Protein AF-A0A0R3WMA4-F1 (afdb_monomer_lite)

Sequence (211 aa):
MASMDEPGSNIWDASDVQGFSFDDCWVACLRSSLTDLRSGGISSWPIDMFVSLGAKRKLIQLAAETLDGDFLIKVILIVRSRLDRDLFFSILLENELGYKHYLHFLAETSQTSEADELMVTELKSTPSLALMHESITNAADLLKFQLKIRSEWVAFLSHPQEGPIKSMLSELEGSIVGQNLANTILACVLMDKNVSKGSRAEQLKTTFKVI

Secondary structure (DSSP, 8-state):
----------S--TTS-S---HHHHHHHHHHHTHHHHHHH-GGGS-GGG--SHHHHHHHHHHHHTTT-HHHHHHHHHHHHHTS-HHHHHHHHTT-HHHHHHHHHHHHHTT-HHHHHHHHHHHHHH-HHHHHHHHHHHHHHHHHHHHHHHHHHHHHHHTSPP-THHHHHHHTS-S-STT--HHHHHHHHHHHHS---TT-HHHHHHHHTT--

Structure (mmCIF, N/CA/C/O backbone):
data_AF-A0A0R3WMA4-F1
#
_entry.id   AF-A0A0R3WMA4-F1
#
loop_
_atom_site.group_PDB
_atom_site.id
_atom_site.type_symbol
_atom_site.label_atom_id
_atom_site.label_alt_id
_atom_site.label_comp_id
_atom_site.label_asym_id
_atom_site.label_entity_id
_atom_site.label_seq_id
_atom_site.pdbx_PDB_ins_code
_atom_site.Cartn_x
_atom_site.Cartn_y
_atom_site.Cartn_z
_atom_site.occupancy
_atom_site.B_iso_or_equiv
_atom_site.auth_seq_id
_atom_site.auth_comp_id
_atom_site.auth_asym_id
_atom_site.auth_atom_id
_atom_site.pdbx_PDB_model_num
ATOM 1 N N . MET A 1 1 ? 78.585 -8.571 -23.486 1.00 35.62 1 MET A N 1
ATOM 2 C CA . MET A 1 1 ? 77.781 -7.330 -23.412 1.00 35.62 1 MET A CA 1
ATOM 3 C C . MET A 1 1 ? 77.412 -6.980 -24.845 1.00 35.62 1 MET A C 1
ATOM 5 O O . MET A 1 1 ? 78.333 -6.846 -25.631 1.00 35.62 1 MET A O 1
ATOM 9 N N . ALA A 1 2 ? 76.163 -6.930 -25.291 1.00 36.41 2 ALA A N 1
ATOM 10 C CA . ALA A 1 2 ? 74.870 -6.972 -24.613 1.00 36.41 2 ALA A CA 1
ATOM 11 C C . ALA A 1 2 ? 73.849 -7.677 -25.533 1.00 36.41 2 ALA A C 1
ATOM 13 O O . ALA A 1 2 ? 74.008 -7.638 -26.754 1.00 36.41 2 ALA A O 1
ATOM 14 N N . SER A 1 3 ? 72.863 -8.356 -24.937 1.00 34.84 3 SER A N 1
ATOM 15 C CA . SER A 1 3 ? 71.722 -8.939 -25.646 1.00 34.84 3 SER A CA 1
ATOM 16 C C . SER A 1 3 ? 70.845 -7.827 -26.223 1.00 34.84 3 SER A C 1
ATOM 18 O O . SER A 1 3 ? 70.663 -6.777 -25.607 1.00 34.84 3 SER A O 1
ATOM 20 N N . MET A 1 4 ? 70.341 -8.056 -27.433 1.00 44.03 4 MET A N 1
ATOM 21 C CA . MET A 1 4 ? 69.201 -7.330 -27.975 1.00 44.03 4 MET A CA 1
ATOM 22 C C . MET A 1 4 ? 67.943 -7.988 -27.416 1.00 44.03 4 MET A C 1
ATOM 24 O O . MET A 1 4 ? 67.551 -9.046 -27.895 1.00 44.03 4 MET A O 1
ATOM 28 N N . ASP A 1 5 ? 67.337 -7.354 -26.420 1.00 38.38 5 ASP A N 1
ATOM 29 C CA . ASP A 1 5 ? 65.975 -7.638 -25.988 1.00 38.38 5 ASP A CA 1
ATOM 30 C C . ASP A 1 5 ? 65.174 -6.340 -26.167 1.00 38.38 5 ASP A C 1
ATOM 32 O O . ASP A 1 5 ? 65.257 -5.426 -25.347 1.00 38.38 5 ASP A O 1
ATOM 36 N N . GLU A 1 6 ? 64.437 -6.227 -27.275 1.00 46.53 6 GLU A N 1
ATOM 37 C CA . GLU A 1 6 ? 63.297 -5.310 -27.336 1.00 46.53 6 GLU A CA 1
ATOM 38 C C . GLU A 1 6 ? 62.138 -5.967 -26.577 1.00 46.53 6 GLU A C 1
ATOM 40 O O . GLU A 1 6 ? 61.692 -7.049 -26.977 1.00 46.53 6 GLU A O 1
ATOM 45 N N . PRO A 1 7 ? 61.602 -5.358 -25.507 1.00 43.59 7 PRO A N 1
ATOM 46 C CA . PRO A 1 7 ? 60.347 -5.819 -24.959 1.00 43.59 7 PRO A CA 1
ATOM 47 C C . PRO A 1 7 ? 59.242 -5.306 -25.881 1.00 43.59 7 PRO A C 1
ATOM 49 O O . PRO A 1 7 ? 58.910 -4.119 -25.888 1.00 43.59 7 PRO A O 1
ATOM 52 N N . GLY A 1 8 ? 58.677 -6.220 -26.671 1.00 41.50 8 GLY A N 1
ATOM 53 C CA . GLY A 1 8 ? 57.406 -5.999 -27.343 1.00 41.50 8 GLY A CA 1
ATOM 54 C C . GLY A 1 8 ? 56.394 -5.494 -26.320 1.00 41.50 8 GLY A C 1
ATOM 55 O O . GLY A 1 8 ? 56.063 -6.189 -25.360 1.00 41.50 8 GLY A O 1
ATOM 56 N N . SER A 1 9 ? 55.945 -4.254 -26.511 1.00 44.62 9 SER A N 1
ATOM 57 C CA . SER A 1 9 ? 54.822 -3.679 -25.784 1.00 44.62 9 SER A CA 1
ATOM 58 C C . SER A 1 9 ? 53.590 -4.516 -26.116 1.00 44.62 9 SER A C 1
ATOM 60 O O . SER A 1 9 ? 52.935 -4.325 -27.141 1.00 44.62 9 SER A O 1
ATOM 62 N N . ASN A 1 10 ? 53.305 -5.498 -25.264 1.00 42.66 10 ASN A N 1
ATOM 63 C CA . ASN A 1 10 ? 52.013 -6.152 -25.233 1.00 42.66 10 ASN A CA 1
ATOM 64 C C . ASN A 1 10 ? 51.004 -5.095 -24.787 1.00 42.66 10 ASN A C 1
ATOM 66 O O . ASN A 1 10 ? 50.797 -4.871 -23.602 1.00 42.66 10 ASN A O 1
ATOM 70 N N . ILE A 1 11 ? 50.373 -4.448 -25.764 1.00 51.94 11 ILE A N 1
ATOM 71 C CA . ILE A 1 11 ? 49.293 -3.465 -25.588 1.00 51.94 11 ILE A CA 1
ATOM 72 C C . ILE A 1 11 ? 47.998 -4.097 -25.028 1.00 51.94 11 ILE A C 1
ATOM 74 O O . ILE A 1 11 ? 46.963 -3.448 -24.933 1.00 51.94 11 ILE A O 1
ATOM 78 N N . TRP A 1 12 ? 48.068 -5.375 -24.653 1.00 51.25 12 TRP A N 1
ATOM 79 C CA . TRP A 1 12 ? 47.005 -6.176 -24.069 1.00 51.25 12 TRP A CA 1
ATOM 80 C C . TRP A 1 12 ? 47.514 -6.786 -22.765 1.00 51.25 12 TRP A C 1
ATOM 82 O O . TRP A 1 12 ? 47.707 -7.999 -22.662 1.00 51.25 12 TRP A O 1
ATOM 92 N N . ASP A 1 13 ? 47.763 -5.935 -21.772 1.00 40.41 13 ASP A N 1
ATOM 93 C CA . ASP A 1 13 ? 47.824 -6.402 -20.394 1.00 40.41 13 ASP A CA 1
ATOM 94 C C . ASP A 1 13 ? 46.412 -6.881 -20.034 1.00 40.41 13 ASP A C 1
ATOM 96 O O . ASP A 1 13 ? 45.461 -6.107 -19.905 1.00 40.41 13 ASP A O 1
ATOM 100 N N . ALA A 1 14 ? 46.251 -8.201 -19.946 1.00 42.59 14 ALA A N 1
ATOM 101 C CA . ALA A 1 14 ? 44.982 -8.886 -19.699 1.00 42.59 14 ALA A CA 1
ATOM 102 C C . ALA A 1 14 ? 44.392 -8.612 -18.294 1.00 42.59 14 ALA A C 1
ATOM 104 O O . ALA A 1 14 ? 43.457 -9.289 -17.867 1.00 42.59 14 ALA A O 1
ATOM 105 N N . SER A 1 15 ? 44.928 -7.623 -17.576 1.00 41.62 15 SER A N 1
ATOM 106 C CA . SER A 1 15 ? 44.460 -7.123 -16.286 1.00 41.62 15 SER A CA 1
ATOM 107 C C . SER A 1 15 ? 43.455 -5.969 -16.388 1.00 41.62 15 SER A C 1
ATOM 109 O O . SER A 1 15 ? 42.715 -5.763 -15.430 1.00 41.62 15 SER A O 1
ATOM 111 N N . ASP A 1 16 ? 43.355 -5.279 -17.533 1.00 39.25 16 ASP A N 1
ATOM 112 C CA . ASP A 1 16 ? 42.404 -4.163 -17.723 1.00 39.25 16 ASP A CA 1
ATOM 113 C C . ASP A 1 16 ? 41.030 -4.597 -18.263 1.00 39.25 16 ASP A C 1
ATOM 115 O O . ASP A 1 16 ? 40.126 -3.783 -18.444 1.00 39.25 16 ASP A O 1
ATOM 119 N N . VAL A 1 17 ? 40.804 -5.901 -18.448 1.00 45.34 17 VAL A N 1
ATOM 120 C CA . VAL A 1 17 ? 39.476 -6.448 -18.783 1.00 45.34 17 VAL A CA 1
ATOM 121 C C . VAL A 1 17 ? 38.675 -6.721 -17.501 1.00 45.34 17 VAL A C 1
ATOM 123 O O . VAL A 1 17 ? 38.051 -7.768 -17.331 1.00 45.34 17 VAL A O 1
ATOM 126 N N . GLN A 1 18 ? 38.680 -5.775 -16.559 1.00 45.81 18 GLN A N 1
ATOM 127 C CA . GLN A 1 18 ? 37.685 -5.753 -15.490 1.00 45.81 18 GLN A CA 1
ATOM 128 C C . GLN A 1 18 ? 36.373 -5.188 -16.048 1.00 45.81 18 GLN A C 1
ATOM 130 O O . GLN A 1 18 ? 36.147 -3.985 -16.084 1.00 45.81 18 GLN A O 1
ATOM 135 N N . GLY A 1 19 ? 35.489 -6.096 -16.469 1.00 45.19 19 GLY A N 1
ATOM 136 C CA . GLY A 1 19 ? 34.042 -5.877 -16.423 1.00 45.19 19 GLY A CA 1
ATOM 137 C C . GLY A 1 19 ? 33.445 -4.910 -17.446 1.00 45.19 19 GLY A C 1
ATOM 138 O O . GLY A 1 19 ? 32.641 -4.064 -17.072 1.00 45.19 19 GLY A O 1
ATOM 139 N N . PHE A 1 20 ? 33.736 -5.064 -18.740 1.00 46.31 20 PHE A N 1
ATOM 140 C CA . PHE A 1 20 ? 32.859 -4.494 -19.770 1.00 46.31 20 PHE A CA 1
ATOM 141 C C . PHE A 1 20 ? 31.527 -5.259 -19.785 1.00 46.31 20 PHE A C 1
ATOM 143 O O . PHE A 1 20 ? 31.403 -6.307 -20.419 1.00 46.31 20 PHE A O 1
ATOM 150 N N . SER A 1 21 ? 30.516 -4.753 -19.077 1.00 63.19 21 SER A N 1
ATOM 151 C CA . SER A 1 21 ? 29.144 -5.220 -19.261 1.00 63.19 21 SER A CA 1
ATOM 152 C C . SER A 1 21 ? 28.530 -4.506 -20.460 1.00 63.19 21 SER A C 1
ATOM 154 O O . SER A 1 21 ? 28.500 -3.277 -20.517 1.00 63.19 21 SER A O 1
ATOM 156 N N . PHE A 1 22 ? 27.997 -5.270 -21.414 1.00 64.75 22 PHE A N 1
ATOM 157 C CA . PHE A 1 22 ? 27.237 -4.732 -22.548 1.00 64.75 22 PHE A CA 1
ATOM 158 C C . PHE A 1 22 ? 26.093 -3.810 -22.083 1.00 64.75 22 PHE A C 1
ATOM 160 O O . PHE A 1 22 ? 25.804 -2.799 -22.723 1.00 64.75 22 PHE A O 1
ATOM 167 N N . ASP A 1 23 ? 25.517 -4.099 -20.911 1.00 67.44 23 ASP A N 1
ATOM 168 C CA . ASP A 1 23 ? 24.477 -3.280 -20.288 1.00 67.44 23 ASP A CA 1
ATOM 169 C C . ASP A 1 23 ? 24.990 -1.882 -19.889 1.00 67.44 23 ASP A C 1
ATOM 171 O O . ASP A 1 23 ? 24.241 -0.911 -19.971 1.00 67.44 23 ASP A O 1
ATOM 175 N N . ASP A 1 24 ? 26.256 -1.742 -19.478 1.00 73.25 24 ASP A N 1
ATOM 176 C CA . ASP A 1 24 ? 26.827 -0.446 -19.075 1.00 73.25 24 ASP A CA 1
ATOM 177 C C . ASP A 1 24 ? 27.077 0.474 -20.272 1.00 73.25 24 ASP A C 1
ATOM 179 O O . ASP A 1 24 ? 26.861 1.685 -20.178 1.00 73.25 24 ASP A O 1
ATOM 183 N N . CYS A 1 25 ? 27.449 -0.097 -21.420 1.00 74.31 25 CYS A N 1
ATOM 184 C CA . CYS A 1 25 ? 27.605 0.651 -22.665 1.00 74.31 25 CYS A CA 1
ATOM 185 C C . CYS A 1 25 ? 26.265 1.243 -23.133 1.00 74.31 25 CYS A C 1
ATOM 187 O O . CYS A 1 25 ? 26.182 2.437 -23.432 1.00 74.31 25 CYS A O 1
ATOM 189 N N . TRP A 1 26 ? 25.191 0.443 -23.108 1.00 73.56 26 TRP A N 1
ATOM 190 C CA . TRP A 1 26 ? 23.850 0.929 -23.443 1.00 73.56 26 TRP A CA 1
ATOM 191 C C . TRP A 1 26 ? 23.356 1.991 -22.474 1.00 73.56 26 TRP A C 1
ATOM 193 O O . TRP A 1 26 ? 22.812 3.005 -22.902 1.00 73.56 26 TRP A O 1
ATOM 203 N N . VAL A 1 27 ? 23.579 1.803 -21.176 1.00 76.75 27 VAL A N 1
ATOM 204 C CA . VAL A 1 27 ? 23.171 2.777 -20.157 1.00 76.75 27 VAL A CA 1
ATOM 205 C C . VAL A 1 27 ? 23.894 4.107 -20.343 1.00 76.75 27 VAL A C 1
ATOM 207 O O . VAL A 1 27 ? 23.255 5.155 -20.269 1.00 76.75 27 VAL A O 1
ATOM 210 N N . ALA A 1 28 ? 25.197 4.086 -20.632 1.00 78.62 28 ALA A N 1
ATOM 211 C CA . ALA A 1 28 ? 25.955 5.297 -20.933 1.00 78.62 28 ALA A CA 1
ATOM 212 C C . ALA A 1 28 ? 25.425 6.005 -22.192 1.00 78.62 28 ALA A C 1
ATOM 214 O O . ALA A 1 28 ? 25.219 7.218 -22.168 1.00 78.62 28 ALA A O 1
ATOM 215 N N . CYS A 1 29 ? 25.133 5.246 -23.252 1.00 76.31 29 CYS A N 1
ATOM 216 C CA . CYS A 1 29 ? 24.584 5.772 -24.503 1.00 76.31 29 CYS A CA 1
ATOM 217 C C . CYS A 1 29 ? 23.181 6.384 -24.326 1.00 76.31 29 CYS A C 1
ATOM 219 O O . CYS A 1 29 ? 22.903 7.471 -24.839 1.00 76.31 29 CYS A O 1
ATOM 221 N N . LEU A 1 30 ? 22.302 5.734 -23.554 1.00 77.00 30 LEU A N 1
ATOM 222 C CA . LEU A 1 30 ? 20.978 6.283 -23.250 1.00 77.00 30 LEU A CA 1
ATOM 223 C C . LEU A 1 30 ? 21.068 7.530 -22.380 1.00 77.00 30 LEU A C 1
ATOM 225 O O . LEU A 1 30 ? 20.337 8.484 -22.624 1.00 77.00 30 LEU A O 1
ATOM 229 N N . ARG A 1 31 ? 21.983 7.564 -21.405 1.00 80.50 31 ARG A N 1
ATOM 230 C CA . ARG A 1 31 ? 22.197 8.762 -20.583 1.00 80.50 31 ARG A CA 1
ATOM 231 C C . ARG A 1 31 ? 22.684 9.945 -21.406 1.00 80.50 31 ARG A C 1
ATOM 233 O O . ARG A 1 31 ? 22.173 11.044 -21.215 1.00 80.50 31 ARG A O 1
ATOM 240 N N . SER A 1 32 ? 23.623 9.738 -22.332 1.00 79.81 32 SER A N 1
ATOM 241 C CA . SER A 1 32 ? 24.109 10.824 -23.192 1.00 79.81 32 SER A CA 1
ATOM 242 C C . SER A 1 32 ? 23.059 11.313 -24.191 1.00 79.81 32 SER A C 1
ATOM 244 O O . SER A 1 32 ? 23.163 12.439 -24.663 1.00 79.81 32 SER A O 1
ATOM 246 N N . SER A 1 33 ? 22.051 10.488 -24.488 1.00 75.38 33 SER A N 1
ATOM 247 C CA . SER A 1 33 ? 21.011 10.768 -25.489 1.00 75.38 33 SER A CA 1
ATOM 248 C C . SER A 1 33 ? 19.624 10.981 -24.868 1.00 75.38 33 SER A C 1
ATOM 250 O O . SER A 1 33 ? 18.622 11.000 -25.581 1.00 75.38 33 SER A O 1
ATOM 252 N N . LEU A 1 34 ? 19.531 11.123 -23.538 1.00 76.19 34 LEU A N 1
ATOM 253 C CA . LEU A 1 34 ? 18.255 11.099 -22.812 1.00 76.19 34 LEU A CA 1
ATOM 254 C C . LEU A 1 34 ? 17.314 12.229 -23.254 1.00 76.19 34 LEU A C 1
ATOM 256 O O . LEU A 1 34 ? 16.102 12.040 -23.320 1.00 76.19 34 LEU A O 1
ATOM 260 N N . THR A 1 35 ? 17.863 13.397 -23.590 1.00 71.88 35 THR A N 1
ATOM 261 C CA . THR A 1 35 ? 17.103 14.542 -24.114 1.00 71.88 35 THR A CA 1
ATOM 262 C C . THR A 1 35 ? 16.451 14.240 -25.458 1.00 71.88 35 THR A C 1
ATOM 264 O O . THR A 1 35 ? 15.280 14.559 -25.656 1.00 71.88 35 THR A O 1
ATOM 267 N N . ASP A 1 36 ? 17.175 13.571 -26.350 1.00 70.88 36 ASP A N 1
ATOM 268 C CA . ASP A 1 36 ? 16.697 13.245 -27.694 1.00 70.88 36 ASP A CA 1
ATOM 269 C C . ASP A 1 36 ? 15.665 12.115 -27.621 1.00 70.88 36 ASP A C 1
ATOM 271 O O . ASP A 1 36 ? 14.603 12.164 -28.246 1.00 70.88 36 ASP A O 1
ATOM 275 N N . LEU A 1 37 ? 15.922 11.140 -26.752 1.00 68.25 37 LEU A N 1
ATOM 276 C CA . LEU A 1 37 ? 15.033 10.022 -26.462 1.00 68.25 37 LEU A CA 1
ATOM 277 C C . LEU A 1 37 ? 13.686 10.455 -25.871 1.00 68.25 37 LEU A C 1
ATOM 279 O O . LEU A 1 37 ? 12.660 9.875 -26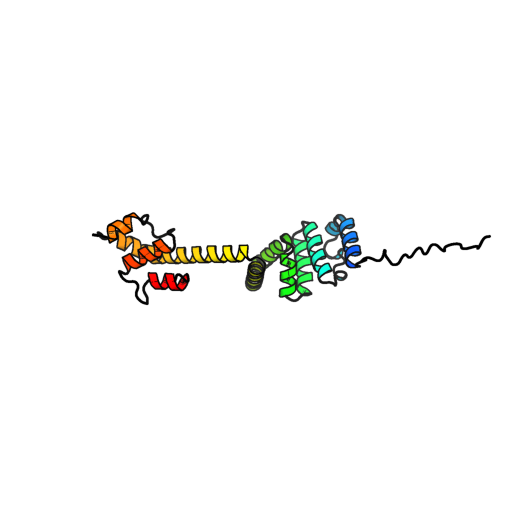.230 1.00 68.25 37 LEU A O 1
ATOM 283 N N . ARG A 1 38 ? 13.661 11.499 -25.030 1.00 70.81 38 ARG A N 1
ATOM 284 C CA . ARG A 1 38 ? 12.409 12.106 -24.536 1.00 70.81 38 ARG A CA 1
ATOM 285 C C . ARG A 1 38 ? 11.535 12.628 -25.676 1.00 70.81 38 ARG A C 1
ATOM 287 O O . ARG A 1 38 ? 10.320 12.491 -25.621 1.00 70.81 38 ARG A O 1
ATOM 294 N N . SER A 1 39 ? 12.139 13.198 -26.719 1.00 73.56 39 SER A N 1
ATOM 295 C CA . SER A 1 39 ? 11.392 13.756 -27.855 1.00 73.56 39 SER A CA 1
ATOM 296 C C . SER A 1 39 ? 10.832 12.686 -28.803 1.00 73.56 39 SER A C 1
ATOM 298 O O . SER A 1 39 ? 9.798 12.899 -29.432 1.00 73.56 39 SER A O 1
ATOM 300 N N . GLY A 1 40 ? 11.492 11.524 -28.889 1.00 69.88 40 GLY A N 1
ATOM 301 C CA . GLY A 1 40 ? 11.148 10.449 -29.827 1.00 69.88 40 GLY A CA 1
ATOM 302 C C . GLY A 1 40 ? 10.125 9.420 -29.326 1.00 69.88 40 GLY A C 1
ATOM 303 O O . GLY A 1 40 ? 9.727 8.543 -30.095 1.00 69.88 40 GLY A O 1
ATOM 304 N N . GLY A 1 41 ? 9.704 9.495 -28.059 1.00 74.88 41 GLY A N 1
ATOM 305 C CA . GLY A 1 41 ? 8.780 8.529 -27.453 1.00 74.88 41 GLY A CA 1
ATOM 306 C C . GLY A 1 41 ? 9.355 7.109 -27.339 1.00 74.88 41 GLY A C 1
ATOM 307 O O . GLY A 1 41 ? 10.547 6.880 -27.485 1.00 74.88 41 GLY A O 1
ATOM 308 N N . ILE A 1 42 ? 8.512 6.109 -27.066 1.00 78.12 42 ILE A N 1
ATOM 309 C CA . ILE A 1 42 ? 8.982 4.748 -26.736 1.00 78.12 42 ILE A CA 1
ATOM 310 C C . ILE A 1 42 ? 9.665 3.991 -27.872 1.00 78.12 42 ILE A C 1
ATOM 312 O O . ILE A 1 42 ? 10.537 3.165 -27.623 1.00 78.12 42 ILE A O 1
ATOM 316 N N . SER A 1 43 ? 9.325 4.307 -29.118 1.00 81.06 43 SER A N 1
ATOM 317 C CA . SER A 1 43 ? 9.929 3.696 -30.303 1.00 81.06 43 SER A CA 1
ATOM 318 C C . SER A 1 43 ? 11.387 4.094 -30.532 1.00 81.06 43 SER A C 1
ATOM 320 O O . SER A 1 43 ? 12.076 3.412 -31.284 1.00 81.06 43 SER A O 1
ATOM 322 N N . SER A 1 44 ? 11.864 5.186 -29.923 1.00 80.06 44 SER A N 1
ATOM 323 C CA . SER A 1 44 ? 13.268 5.604 -30.032 1.00 80.06 44 SER A CA 1
ATOM 324 C C . SER A 1 44 ? 14.181 4.876 -29.041 1.00 80.06 44 SER A C 1
ATOM 326 O O . SER A 1 44 ? 15.402 4.929 -29.181 1.00 80.06 44 SER A O 1
ATOM 328 N N . TRP A 1 45 ? 13.609 4.174 -28.055 1.00 84.62 45 TRP A N 1
ATOM 329 C CA . TRP A 1 45 ? 14.370 3.474 -27.028 1.00 84.62 45 TRP A CA 1
ATOM 330 C C . TRP A 1 45 ? 14.681 2.032 -27.451 1.00 84.62 45 TRP A C 1
ATOM 332 O O . TRP A 1 45 ? 13.773 1.296 -27.843 1.00 84.62 45 TRP A O 1
ATOM 342 N N . PRO A 1 46 ? 15.930 1.561 -27.292 1.00 83.75 46 PRO A N 1
ATOM 343 C CA . PRO A 1 46 ? 16.337 0.199 -27.626 1.00 83.75 46 PRO A CA 1
ATOM 344 C C . PRO A 1 46 ? 15.927 -0.791 -26.522 1.00 83.75 46 PRO A C 1
ATOM 346 O O . PRO A 1 46 ? 16.760 -1.492 -25.951 1.00 83.75 46 PRO A O 1
ATOM 349 N N . ILE A 1 47 ? 14.636 -0.848 -26.189 1.00 84.38 47 ILE A N 1
ATOM 350 C CA . ILE A 1 47 ? 14.095 -1.622 -25.055 1.00 84.38 47 ILE A CA 1
ATOM 351 C C . ILE A 1 47 ? 14.411 -3.118 -25.175 1.00 84.38 47 ILE A C 1
ATOM 353 O O . ILE A 1 47 ? 14.653 -3.796 -24.175 1.00 84.38 47 ILE A O 1
ATOM 357 N N . ASP A 1 48 ? 14.454 -3.641 -26.398 1.00 83.94 48 ASP A N 1
ATOM 358 C CA . ASP A 1 48 ? 14.779 -5.044 -26.674 1.00 83.94 48 ASP A CA 1
ATOM 359 C C . ASP A 1 48 ? 16.229 -5.412 -26.345 1.00 83.94 48 ASP A C 1
ATOM 361 O O . ASP A 1 48 ? 16.519 -6.583 -26.112 1.00 83.94 48 ASP A O 1
ATOM 365 N N . MET A 1 49 ? 17.119 -4.424 -26.224 1.00 83.25 49 MET A N 1
ATOM 366 C CA . MET A 1 49 ? 18.510 -4.653 -25.829 1.00 83.25 49 MET A CA 1
ATOM 367 C C . MET A 1 49 ? 18.659 -4.910 -24.320 1.00 83.25 49 MET A C 1
ATOM 369 O O . MET A 1 49 ? 19.668 -5.463 -23.889 1.00 83.25 49 MET A O 1
ATOM 373 N N . PHE A 1 50 ? 17.647 -4.587 -23.502 1.00 84.25 50 PHE A N 1
ATOM 374 C CA . PHE A 1 50 ? 17.672 -4.769 -22.043 1.00 84.25 50 PHE A CA 1
ATOM 375 C C . PHE A 1 50 ? 17.218 -6.183 -21.638 1.00 84.25 50 PHE A C 1
ATOM 377 O O . PHE A 1 50 ? 16.150 -6.408 -21.049 1.00 84.25 50 PHE A O 1
ATOM 384 N N . VAL A 1 51 ? 18.042 -7.177 -21.978 1.00 85.38 51 VAL A N 1
ATOM 385 C CA . VAL A 1 51 ? 17.710 -8.605 -21.821 1.00 85.38 51 VAL A CA 1
ATOM 386 C C . VAL A 1 51 ? 17.936 -9.109 -20.393 1.00 85.38 51 VAL A C 1
ATOM 388 O O . VAL A 1 51 ? 17.127 -9.892 -19.891 1.00 85.38 51 VAL A O 1
ATOM 391 N N . SER A 1 52 ? 18.969 -8.638 -19.694 1.00 89.12 52 SER A N 1
ATOM 392 C CA . SER A 1 52 ? 19.261 -9.092 -18.328 1.00 89.12 52 SER A CA 1
ATOM 393 C C . SER A 1 52 ? 18.288 -8.496 -17.292 1.00 89.12 52 SER A C 1
ATOM 395 O O . SER A 1 52 ? 17.603 -7.500 -17.547 1.00 89.12 52 SER A O 1
ATOM 397 N N . LEU A 1 53 ? 18.207 -9.106 -16.104 1.00 89.00 53 LEU A N 1
ATOM 398 C CA . LEU A 1 53 ? 17.420 -8.569 -14.983 1.00 89.00 53 LEU A CA 1
ATOM 399 C C . LEU A 1 53 ? 17.967 -7.201 -14.533 1.00 89.00 53 LEU A C 1
ATOM 401 O O . LEU A 1 53 ? 17.211 -6.251 -14.336 1.00 89.00 53 LEU A O 1
ATOM 405 N N . GLY A 1 54 ? 19.297 -7.086 -14.451 1.00 88.50 54 GLY A N 1
ATOM 406 C CA . GLY A 1 54 ? 19.984 -5.837 -14.123 1.00 88.50 54 GLY A CA 1
ATOM 407 C C . GLY A 1 54 ? 19.768 -4.753 -15.180 1.00 88.50 54 GLY A C 1
ATOM 408 O O . GLY A 1 54 ? 19.582 -3.589 -14.831 1.00 88.50 54 GLY A O 1
ATOM 409 N N . ALA A 1 55 ? 19.708 -5.129 -16.458 1.00 88.50 55 ALA A N 1
ATOM 410 C CA . ALA A 1 55 ? 19.369 -4.222 -17.544 1.00 88.50 55 ALA A CA 1
ATOM 411 C C . ALA A 1 55 ? 17.942 -3.678 -17.367 1.00 88.50 55 ALA A C 1
ATOM 413 O O . ALA A 1 55 ? 17.747 -2.466 -17.367 1.00 88.50 55 ALA A O 1
ATOM 414 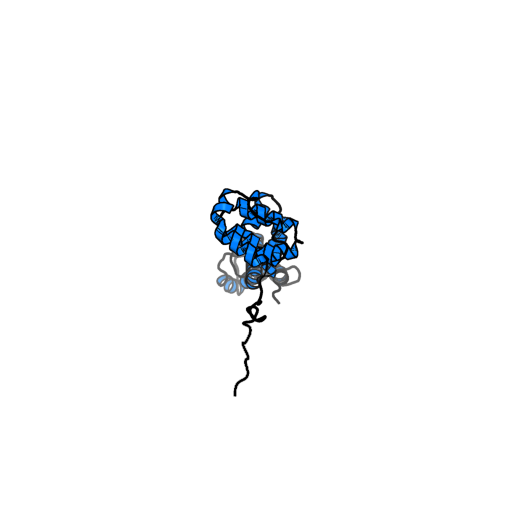N N . LYS A 1 56 ? 16.947 -4.540 -17.126 1.00 91.31 56 LYS A N 1
ATOM 415 C CA . LYS A 1 56 ? 15.550 -4.110 -16.908 1.00 91.31 56 LYS A CA 1
ATOM 416 C C . LYS A 1 56 ? 15.410 -3.134 -15.738 1.00 91.31 56 LYS A C 1
ATOM 418 O O . LYS A 1 56 ? 14.706 -2.136 -15.865 1.00 91.31 56 LYS A O 1
ATOM 423 N N . ARG A 1 57 ? 16.133 -3.375 -14.639 1.00 93.25 57 ARG A N 1
ATOM 424 C CA . ARG A 1 57 ? 16.216 -2.440 -13.506 1.00 93.25 57 ARG A CA 1
ATOM 425 C C . ARG A 1 57 ? 16.741 -1.070 -13.943 1.00 93.25 57 ARG A C 1
ATOM 427 O O . ARG A 1 57 ? 16.120 -0.050 -13.656 1.00 93.25 57 ARG A O 1
ATOM 434 N N . LYS A 1 58 ? 1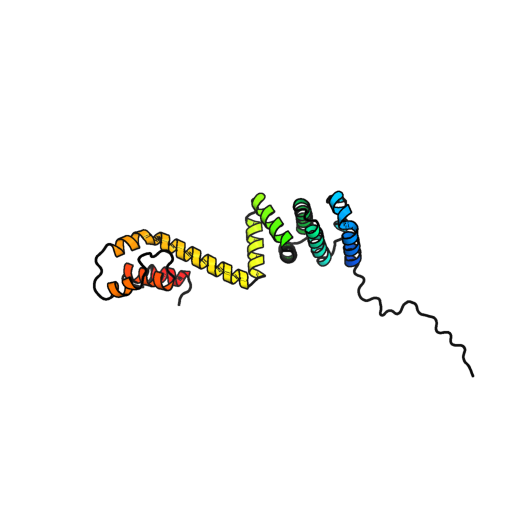7.855 -1.040 -14.682 1.00 90.06 58 LYS A N 1
ATOM 435 C CA . LYS A 1 58 ? 18.424 0.212 -15.207 1.00 90.06 58 LYS A CA 1
ATOM 436 C C . LYS A 1 58 ? 17.494 0.897 -16.211 1.00 90.06 58 LYS A C 1
ATOM 438 O O . LYS A 1 58 ? 17.432 2.118 -16.223 1.00 90.06 58 LYS A O 1
ATOM 443 N N . LEU A 1 59 ? 16.746 0.139 -17.010 1.00 91.38 59 LEU A N 1
ATOM 444 C CA . LEU A 1 59 ? 15.775 0.686 -17.957 1.00 91.38 59 LEU A CA 1
ATOM 445 C C . LEU A 1 59 ? 14.649 1.447 -17.241 1.00 91.38 59 LEU A C 1
ATOM 447 O O . LEU A 1 59 ? 14.343 2.568 -17.636 1.00 91.38 59 LEU A O 1
ATOM 451 N N . ILE A 1 60 ? 14.078 0.882 -16.168 1.00 94.25 60 ILE A N 1
ATOM 452 C CA . ILE A 1 60 ? 13.071 1.575 -15.341 1.00 94.25 60 ILE A CA 1
ATOM 453 C C . ILE A 1 60 ? 13.672 2.839 -14.718 1.00 94.25 60 ILE A C 1
ATOM 455 O O . ILE A 1 60 ? 13.046 3.896 -14.756 1.00 94.25 60 ILE A O 1
ATOM 459 N N . GLN A 1 61 ? 14.905 2.760 -14.209 1.00 93.19 61 GLN A N 1
ATOM 460 C CA . GLN A 1 61 ? 15.603 3.914 -13.639 1.00 93.19 61 GLN A CA 1
ATOM 461 C C . GLN A 1 61 ? 15.783 5.048 -14.661 1.00 93.19 61 GLN A C 1
ATOM 463 O O . GLN A 1 61 ? 15.459 6.197 -14.371 1.00 93.19 61 GLN A O 1
ATOM 468 N N . LEU A 1 62 ? 16.246 4.731 -15.872 1.00 90.62 62 LEU A N 1
ATOM 469 C CA . LEU A 1 62 ? 16.418 5.714 -16.945 1.00 90.62 62 LEU A CA 1
ATOM 470 C C . LEU A 1 62 ? 15.079 6.294 -17.410 1.00 90.62 62 LEU A C 1
ATOM 472 O O . LEU A 1 62 ? 14.991 7.485 -17.696 1.00 90.62 62 LEU A O 1
ATOM 476 N N . ALA A 1 63 ? 14.027 5.474 -17.460 1.00 90.94 63 ALA A N 1
ATOM 477 C CA . ALA A 1 63 ? 12.685 5.949 -17.769 1.00 90.94 63 ALA A CA 1
ATOM 478 C C . ALA A 1 63 ? 12.165 6.910 -16.692 1.00 90.94 63 ALA A C 1
ATOM 480 O O . ALA A 1 63 ? 11.608 7.951 -17.028 1.00 90.94 63 ALA A O 1
ATOM 481 N N . ALA A 1 64 ? 12.411 6.627 -15.412 1.00 92.81 64 ALA A N 1
ATOM 482 C CA . ALA A 1 64 ? 12.044 7.515 -14.310 1.00 92.81 64 ALA A CA 1
ATOM 483 C C . ALA A 1 64 ? 12.779 8.865 -14.394 1.00 92.81 64 ALA A C 1
ATOM 485 O O . ALA A 1 64 ? 12.186 9.917 -14.162 1.00 92.81 64 ALA A O 1
ATOM 486 N N . GLU A 1 65 ? 14.045 8.852 -14.822 1.00 90.31 65 GLU A N 1
ATOM 487 C CA . GLU A 1 65 ? 14.839 10.062 -15.067 1.00 90.31 65 GLU A CA 1
ATOM 488 C C . GLU A 1 65 ? 14.278 10.931 -16.203 1.00 90.31 65 GLU A C 1
ATOM 490 O O . GLU A 1 65 ? 14.672 12.090 -16.317 1.00 90.31 65 GLU A O 1
ATOM 495 N N . THR A 1 66 ? 13.350 10.441 -17.037 1.00 87.94 66 THR A N 1
ATOM 496 C CA . THR A 1 66 ? 12.702 11.271 -18.069 1.00 87.94 66 THR A CA 1
ATOM 497 C C . THR A 1 66 ? 11.710 12.287 -17.508 1.00 87.94 66 THR A C 1
ATOM 499 O O . THR A 1 66 ? 11.469 13.298 -18.167 1.00 87.94 66 THR A O 1
ATOM 502 N N . LEU A 1 67 ? 11.191 12.051 -16.295 1.00 86.69 67 LEU A N 1
ATOM 503 C CA . LEU A 1 67 ? 10.086 12.802 -15.680 1.00 86.69 67 LEU A CA 1
ATOM 504 C C . LEU A 1 67 ? 8.792 12.811 -16.518 1.00 86.69 67 LEU A C 1
ATOM 506 O O . LEU A 1 67 ? 7.932 13.666 -16.319 1.00 86.69 67 LEU A O 1
ATOM 510 N N . ASP A 1 68 ? 8.644 11.853 -17.434 1.00 88.94 68 ASP A N 1
ATOM 511 C CA . ASP A 1 68 ? 7.422 11.599 -18.191 1.00 88.94 68 ASP A CA 1
ATOM 512 C C . ASP A 1 68 ? 6.737 10.350 -17.610 1.00 88.94 68 ASP A C 1
ATOM 514 O O . ASP A 1 68 ? 7.212 9.221 -17.762 1.00 88.94 68 ASP A O 1
ATOM 518 N N . GLY A 1 69 ? 5.632 10.566 -16.891 1.00 90.38 69 GLY A N 1
ATOM 519 C CA . GLY A 1 69 ? 4.891 9.503 -16.210 1.00 90.38 69 GLY A CA 1
ATOM 520 C C . GLY A 1 69 ? 4.252 8.495 -17.166 1.00 90.38 69 GLY A C 1
ATOM 521 O O . GLY A 1 69 ? 4.271 7.295 -16.886 1.00 90.38 69 GLY A O 1
ATOM 522 N N . ASP A 1 70 ? 3.750 8.952 -18.316 1.00 90.06 70 ASP A N 1
ATOM 523 C CA . ASP A 1 70 ? 3.140 8.082 -19.327 1.00 90.06 70 ASP A CA 1
ATOM 524 C C . ASP A 1 70 ? 4.201 7.195 -19.976 1.00 90.06 70 ASP A C 1
ATOM 526 O O . ASP A 1 70 ? 3.987 6.002 -20.222 1.00 90.06 70 ASP A O 1
ATOM 530 N N . PHE A 1 71 ? 5.369 7.776 -20.248 1.00 90.81 71 PHE A N 1
ATOM 531 C CA . PHE A 1 71 ? 6.519 7.038 -20.744 1.00 90.81 71 PHE A CA 1
ATOM 532 C C . PHE A 1 71 ? 7.002 5.993 -19.732 1.00 90.81 71 PHE A C 1
ATOM 534 O O . PHE A 1 71 ? 7.169 4.822 -20.090 1.00 90.81 71 PHE A O 1
ATOM 541 N N . LEU A 1 72 ? 7.174 6.394 -18.469 1.00 94.06 72 LEU A N 1
ATOM 542 C CA . LEU A 1 72 ? 7.584 5.505 -17.384 1.00 94.06 72 LEU A CA 1
ATOM 543 C C . LEU A 1 72 ? 6.634 4.309 -17.253 1.00 94.06 72 LEU A C 1
ATOM 545 O O . LEU A 1 72 ? 7.096 3.169 -17.217 1.00 94.06 72 LEU A O 1
ATOM 549 N N . ILE A 1 73 ? 5.318 4.542 -17.269 1.00 95.75 73 ILE A N 1
ATOM 550 C CA . ILE A 1 73 ? 4.321 3.464 -17.228 1.00 95.75 73 ILE A CA 1
ATOM 551 C C . ILE A 1 73 ? 4.466 2.513 -18.409 1.00 95.75 73 ILE A C 1
ATOM 553 O O . ILE A 1 73 ? 4.483 1.299 -18.211 1.00 95.75 73 ILE A O 1
ATOM 557 N N . LYS A 1 74 ? 4.630 3.020 -19.635 1.00 94.25 74 LYS A N 1
ATOM 558 C CA . LYS A 1 74 ? 4.815 2.146 -20.804 1.00 94.25 74 LYS A CA 1
ATOM 559 C C . LYS A 1 74 ? 6.056 1.262 -20.660 1.00 94.25 74 LYS A C 1
ATOM 561 O O . LYS A 1 74 ? 5.987 0.072 -20.963 1.00 94.25 74 LYS A O 1
ATOM 566 N N . VAL A 1 75 ? 7.168 1.807 -20.161 1.00 94.38 75 VAL A N 1
ATOM 567 C CA . VAL A 1 75 ? 8.386 1.025 -19.887 1.00 94.38 75 VAL A CA 1
ATOM 568 C C . VAL A 1 75 ? 8.136 -0.030 -18.809 1.00 94.38 75 VAL A C 1
ATOM 570 O O . VAL A 1 75 ? 8.495 -1.193 -19.003 1.00 94.38 75 VAL A O 1
ATOM 573 N N . ILE A 1 76 ? 7.480 0.343 -17.707 1.00 96.31 76 ILE A N 1
ATOM 574 C CA . ILE A 1 76 ? 7.119 -0.578 -16.621 1.00 96.31 76 ILE A CA 1
ATOM 575 C C . ILE A 1 76 ? 6.260 -1.730 -17.150 1.00 96.31 76 ILE A C 1
ATOM 577 O O . ILE A 1 76 ? 6.564 -2.886 -16.862 1.00 96.31 76 ILE A O 1
ATOM 581 N N . LEU A 1 77 ? 5.248 -1.449 -17.975 1.00 95.94 77 LEU A N 1
ATOM 582 C CA . LEU A 1 77 ? 4.373 -2.469 -18.563 1.00 95.94 77 LEU A CA 1
ATOM 583 C C . LEU A 1 77 ? 5.125 -3.411 -19.515 1.00 95.94 77 LEU A C 1
ATOM 585 O O . LEU A 1 77 ? 4.880 -4.620 -19.516 1.00 95.94 77 LEU A O 1
ATOM 589 N N . ILE A 1 78 ? 6.093 -2.900 -20.283 1.00 94.25 78 ILE A N 1
ATOM 590 C CA . ILE A 1 78 ? 6.949 -3.756 -21.116 1.00 94.25 78 ILE A CA 1
ATOM 591 C C . ILE A 1 78 ? 7.819 -4.661 -20.243 1.00 94.25 78 ILE A C 1
ATOM 593 O O . ILE A 1 78 ? 7.909 -5.860 -20.513 1.00 94.25 78 ILE A O 1
ATOM 597 N N . VAL A 1 79 ? 8.426 -4.133 -19.177 1.00 94.81 79 VAL A N 1
ATOM 598 C CA . VAL A 1 79 ? 9.215 -4.948 -18.242 1.00 94.81 79 VAL A CA 1
ATOM 599 C C . VAL A 1 79 ? 8.334 -5.994 -17.550 1.00 94.81 79 VAL A C 1
ATOM 601 O O . VAL A 1 79 ? 8.714 -7.165 -17.512 1.00 94.81 79 VAL A O 1
ATOM 604 N N . ARG A 1 80 ? 7.131 -5.610 -17.098 1.00 95.56 80 ARG A N 1
ATOM 605 C CA . ARG A 1 80 ? 6.123 -6.497 -16.494 1.00 95.56 80 ARG A CA 1
ATOM 606 C C . ARG A 1 80 ? 5.771 -7.673 -17.396 1.00 95.56 80 ARG A C 1
ATOM 608 O O . ARG A 1 80 ? 5.657 -8.790 -16.903 1.00 95.56 80 ARG A O 1
ATOM 615 N N . SER A 1 81 ? 5.625 -7.435 -18.701 1.00 95.06 81 SER A N 1
ATOM 616 C CA . SER A 1 81 ? 5.285 -8.481 -19.679 1.00 95.06 81 SER A CA 1
ATOM 617 C C . SER A 1 81 ? 6.385 -9.534 -19.877 1.00 95.06 81 SER A C 1
ATOM 619 O O . SER A 1 81 ? 6.127 -10.597 -20.437 1.00 95.06 81 SER A O 1
ATOM 621 N N . ARG A 1 82 ? 7.616 -9.246 -19.429 1.00 93.56 82 ARG A N 1
ATOM 622 C CA . ARG A 1 82 ? 8.815 -10.075 -19.645 1.00 93.56 82 ARG A CA 1
ATOM 623 C C . ARG A 1 82 ? 9.312 -10.775 -18.383 1.00 93.56 82 ARG A C 1
ATOM 625 O O . ARG A 1 82 ? 10.311 -11.487 -18.454 1.00 93.56 82 ARG A O 1
ATOM 632 N N . LEU A 1 83 ? 8.678 -10.529 -17.244 1.00 94.25 83 LEU A N 1
ATOM 633 C CA . LEU A 1 83 ? 9.073 -11.059 -15.945 1.00 94.25 83 LEU A CA 1
ATOM 634 C C . LEU A 1 83 ? 7.878 -11.736 -15.279 1.00 94.25 83 LEU A C 1
ATOM 636 O O . LEU A 1 83 ? 6.726 -11.339 -15.477 1.00 94.25 83 LEU A O 1
ATOM 640 N N . ASP A 1 84 ? 8.155 -12.740 -14.450 1.00 95.06 84 ASP A N 1
ATOM 641 C CA . ASP A 1 84 ? 7.161 -13.174 -13.479 1.00 95.06 84 ASP A CA 1
ATOM 642 C C . ASP A 1 84 ? 6.880 -12.048 -12.474 1.00 95.06 84 ASP A C 1
ATOM 644 O O . ASP A 1 84 ? 7.635 -11.081 -12.329 1.00 95.06 84 ASP A O 1
ATOM 648 N N . ARG A 1 85 ? 5.734 -12.165 -11.808 1.00 95.31 85 ARG A N 1
ATOM 649 C CA . ARG A 1 85 ? 5.209 -11.117 -10.938 1.00 95.31 85 ARG A CA 1
ATOM 650 C C . ARG A 1 85 ? 6.146 -10.808 -9.771 1.00 95.31 85 ARG A C 1
ATOM 652 O O . ARG A 1 85 ? 6.349 -9.636 -9.471 1.00 95.31 85 ARG A O 1
ATOM 659 N N . ASP A 1 86 ? 6.724 -11.828 -9.145 1.00 93.75 86 ASP A N 1
ATOM 660 C CA . ASP A 1 86 ? 7.513 -11.655 -7.926 1.00 93.75 86 ASP A CA 1
ATOM 661 C C . ASP A 1 86 ? 8.853 -10.975 -8.245 1.00 93.75 86 ASP A C 1
ATOM 663 O O . ASP A 1 86 ? 9.243 -10.019 -7.568 1.00 93.75 86 ASP A O 1
ATOM 667 N N . LEU A 1 87 ? 9.519 -11.383 -9.337 1.00 94.19 87 LEU A N 1
ATOM 668 C CA . LEU A 1 87 ? 10.714 -10.689 -9.832 1.00 94.19 87 LEU A CA 1
ATOM 669 C C . LEU A 1 87 ? 10.409 -9.257 -10.279 1.00 94.19 87 LEU A C 1
ATOM 671 O O . LEU A 1 87 ? 11.195 -8.347 -10.005 1.00 94.19 87 LEU A O 1
ATOM 675 N N . PHE A 1 88 ? 9.279 -9.042 -10.955 1.00 97.06 88 PHE A N 1
ATOM 676 C CA . PHE A 1 88 ? 8.862 -7.705 -11.365 1.00 97.06 88 PHE A CA 1
ATOM 677 C C . PHE A 1 88 ? 8.641 -6.783 -10.159 1.00 97.06 88 PHE A C 1
ATOM 679 O O . PHE A 1 88 ? 9.208 -5.690 -10.132 1.00 97.06 88 PHE A O 1
ATOM 686 N N . PHE A 1 89 ? 7.884 -7.223 -9.149 1.00 96.88 89 PHE A N 1
ATOM 687 C CA . PHE A 1 89 ? 7.658 -6.441 -7.931 1.00 96.88 89 PHE A CA 1
ATOM 688 C C . PHE A 1 89 ? 8.964 -6.151 -7.199 1.00 96.88 89 PHE A C 1
ATOM 690 O O . PHE A 1 89 ? 9.191 -5.008 -6.810 1.00 96.88 89 PHE A O 1
ATOM 697 N N . SER A 1 90 ? 9.854 -7.141 -7.078 1.00 94.06 90 SER A N 1
ATOM 698 C CA . SER A 1 90 ? 11.157 -6.939 -6.440 1.00 94.06 90 SER A CA 1
ATOM 699 C C . SER A 1 90 ? 11.961 -5.826 -7.111 1.00 94.06 90 SER A C 1
ATOM 701 O O . SER A 1 90 ? 12.542 -5.011 -6.406 1.00 94.06 90 SER A O 1
ATOM 703 N N . ILE A 1 91 ? 12.002 -5.772 -8.446 1.00 94.62 91 ILE A N 1
ATOM 704 C CA . ILE A 1 91 ? 12.726 -4.710 -9.161 1.00 94.62 91 ILE A CA 1
ATOM 705 C C . ILE A 1 91 ? 12.000 -3.371 -9.044 1.00 94.62 91 ILE A C 1
ATOM 707 O O . ILE A 1 91 ? 12.643 -2.337 -8.886 1.00 94.62 91 ILE A O 1
ATOM 711 N N . LEU A 1 92 ? 10.670 -3.374 -9.158 1.00 96.50 92 LEU A N 1
ATOM 712 C CA . LEU A 1 92 ? 9.875 -2.151 -9.135 1.00 96.50 92 LEU A CA 1
ATOM 713 C C . LEU A 1 92 ? 10.009 -1.417 -7.795 1.00 96.50 92 LEU A C 1
ATOM 715 O O . LEU A 1 92 ? 10.132 -0.197 -7.787 1.00 96.50 92 LEU A O 1
ATOM 719 N N . LEU A 1 93 ? 10.043 -2.157 -6.684 1.00 95.12 93 LEU A N 1
ATOM 720 C CA . LEU A 1 93 ? 10.211 -1.600 -5.338 1.00 95.12 93 LEU A CA 1
ATOM 721 C C . LEU A 1 93 ? 11.575 -0.925 -5.124 1.00 95.12 93 LEU A C 1
ATOM 723 O O . LEU A 1 93 ? 11.703 -0.077 -4.246 1.00 95.12 93 LEU A O 1
ATOM 727 N N . GLU A 1 94 ? 12.583 -1.238 -5.941 1.00 93.50 94 GLU A N 1
ATOM 728 C CA . GLU A 1 94 ? 13.873 -0.536 -5.913 1.00 93.50 94 GLU A CA 1
ATOM 729 C C . GLU A 1 94 ? 13.806 0.858 -6.566 1.00 93.50 94 GLU A C 1
ATOM 731 O O . GLU A 1 94 ? 14.721 1.665 -6.393 1.00 93.50 94 GLU A O 1
ATOM 736 N N . ASN A 1 95 ? 12.739 1.163 -7.314 1.00 94.44 95 ASN A N 1
ATOM 737 C CA . ASN A 1 95 ? 12.522 2.453 -7.959 1.00 94.44 95 ASN A CA 1
ATOM 738 C C . ASN A 1 95 ? 11.237 3.109 -7.424 1.00 94.44 95 ASN A C 1
ATOM 740 O O . ASN A 1 95 ? 10.136 2.846 -7.902 1.00 94.44 95 ASN A O 1
ATOM 744 N N . GLU A 1 96 ? 11.389 4.011 -6.449 1.00 93.00 96 GLU A N 1
ATOM 745 C CA . GLU A 1 96 ? 10.268 4.654 -5.741 1.00 93.00 96 GLU A CA 1
ATOM 746 C C . GLU A 1 96 ? 9.263 5.336 -6.686 1.00 93.00 96 GLU A C 1
ATOM 748 O O . GLU A 1 96 ? 8.049 5.225 -6.501 1.00 93.00 96 GLU A O 1
ATOM 753 N N . LEU A 1 97 ? 9.757 6.033 -7.715 1.00 94.81 97 LEU A N 1
ATOM 754 C CA . LEU A 1 97 ? 8.897 6.720 -8.677 1.00 94.81 97 LEU A CA 1
ATOM 755 C C . LEU A 1 97 ? 8.100 5.712 -9.516 1.00 94.81 97 LEU A C 1
ATOM 757 O O . LEU A 1 97 ? 6.890 5.854 -9.668 1.00 94.81 97 LEU A O 1
ATOM 761 N N . GLY A 1 98 ? 8.757 4.662 -10.006 1.00 95.94 98 GLY A N 1
ATOM 762 C CA . GLY A 1 98 ? 8.135 3.586 -10.766 1.00 95.94 98 GLY A CA 1
ATOM 763 C C . GLY A 1 98 ? 7.077 2.846 -9.959 1.00 95.94 98 GLY A C 1
ATOM 764 O O . GLY A 1 98 ? 5.973 2.649 -10.461 1.00 95.94 98 GLY A O 1
ATOM 765 N N . TYR A 1 99 ? 7.367 2.519 -8.697 1.00 96.25 99 TYR A N 1
ATOM 766 C CA . TYR A 1 99 ? 6.385 1.963 -7.766 1.00 96.25 99 TYR A CA 1
ATOM 767 C C . TYR A 1 99 ? 5.142 2.857 -7.649 1.00 96.25 99 TYR A C 1
ATOM 769 O O . TYR A 1 99 ? 4.029 2.385 -7.883 1.00 96.25 99 TYR A O 1
ATOM 777 N N . LYS A 1 100 ? 5.319 4.156 -7.368 1.00 95.75 100 LYS A N 1
ATOM 778 C CA . LYS A 1 100 ? 4.204 5.109 -7.208 1.00 95.75 100 LYS A CA 1
ATOM 779 C C . LYS A 1 100 ? 3.355 5.230 -8.469 1.00 95.75 100 LYS A C 1
ATOM 781 O O . LYS A 1 100 ? 2.129 5.184 -8.387 1.00 95.75 100 LYS A O 1
ATOM 786 N N . HIS A 1 101 ? 3.999 5.370 -9.627 1.00 96.81 101 HIS A N 1
ATOM 787 C CA . HIS A 1 101 ? 3.294 5.458 -10.902 1.00 96.81 101 HIS A CA 1
ATOM 788 C C . HIS A 1 101 ? 2.535 4.165 -11.197 1.00 96.81 101 HIS A C 1
ATOM 790 O O . HIS A 1 101 ? 1.360 4.226 -11.548 1.00 96.81 101 HIS A O 1
ATOM 796 N N . TYR A 1 102 ? 3.163 3.000 -11.018 1.00 97.62 102 TYR A N 1
ATOM 797 C CA . TYR A 1 102 ? 2.497 1.726 -11.273 1.00 97.62 102 TYR A CA 1
ATOM 798 C C . TYR A 1 102 ? 1.311 1.509 -10.333 1.00 97.62 102 TYR A C 1
ATOM 800 O O . TYR A 1 102 ? 0.237 1.144 -10.797 1.00 97.62 102 TYR A O 1
ATOM 808 N N . LEU A 1 103 ? 1.454 1.815 -9.041 1.00 96.62 103 LEU A N 1
ATOM 809 C CA . LEU A 1 103 ? 0.347 1.728 -8.088 1.00 96.62 103 LEU A CA 1
ATOM 810 C C . LEU A 1 103 ? -0.819 2.647 -8.484 1.00 96.62 103 LEU A C 1
ATOM 812 O O . LEU A 1 103 ? -1.976 2.231 -8.433 1.00 96.62 103 LEU A O 1
ATOM 816 N N . HIS A 1 104 ? -0.524 3.871 -8.931 1.00 96.12 104 HIS A N 1
ATOM 817 C CA . HIS A 1 104 ? -1.538 4.790 -9.452 1.00 96.12 104 HIS A CA 1
ATOM 818 C C . HIS A 1 104 ? -2.230 4.231 -10.699 1.00 96.12 104 HIS A C 1
ATOM 820 O O . HIS A 1 104 ? -3.456 4.220 -10.767 1.00 96.12 104 HIS A O 1
ATOM 826 N N . PHE A 1 105 ? -1.458 3.696 -11.647 1.00 97.06 105 PHE A N 1
ATOM 827 C CA . PHE A 1 105 ? -1.986 3.042 -12.842 1.00 97.06 105 PHE A CA 1
ATOM 828 C C . PHE A 1 105 ? -2.920 1.873 -12.488 1.00 97.06 105 PHE A C 1
ATOM 830 O O . PHE A 1 105 ? -4.010 1.766 -13.053 1.00 97.06 105 PHE A O 1
ATOM 837 N N . LEU A 1 106 ? -2.543 1.023 -11.527 1.00 97.25 106 LEU A N 1
ATOM 838 C CA . LEU A 1 106 ? -3.393 -0.077 -11.058 1.00 97.25 106 LEU A CA 1
ATOM 839 C C . LEU A 1 106 ? -4.696 0.444 -10.434 1.00 97.25 106 LEU A C 1
ATOM 841 O O . LEU A 1 106 ? -5.762 -0.123 -10.671 1.00 97.25 106 LEU A O 1
ATOM 845 N N . ALA A 1 107 ? -4.631 1.538 -9.670 1.00 94.50 107 ALA A N 1
ATOM 846 C CA . ALA A 1 107 ? -5.810 2.162 -9.077 1.00 94.50 107 ALA A CA 1
ATOM 847 C C . ALA A 1 107 ? -6.754 2.746 -10.145 1.00 94.50 107 ALA A C 1
ATOM 849 O O . ALA A 1 107 ? -7.955 2.474 -10.116 1.00 94.50 107 ALA A O 1
ATOM 850 N N . GLU A 1 108 ? -6.223 3.482 -11.125 1.00 95.50 108 GLU A N 1
ATOM 851 C CA . GLU A 1 108 ? -7.005 4.068 -12.226 1.00 95.50 108 GLU A CA 1
ATOM 852 C C . GLU A 1 108 ? -7.645 3.006 -13.124 1.00 95.50 108 GLU A C 1
ATOM 854 O O . GLU A 1 108 ? -8.771 3.168 -13.593 1.00 95.50 108 GLU A O 1
ATOM 859 N N . THR A 1 109 ? -6.952 1.887 -13.329 1.00 95.81 109 THR A N 1
ATOM 860 C CA . THR A 1 109 ? -7.445 0.758 -14.131 1.00 95.81 109 THR A CA 1
ATOM 861 C C . THR A 1 109 ? -8.260 -0.253 -13.323 1.00 95.81 109 THR A C 1
ATOM 863 O O . THR A 1 109 ? -8.684 -1.274 -13.864 1.00 95.81 109 THR A O 1
ATOM 866 N N . SER A 1 110 ? -8.536 0.035 -12.044 1.00 94.00 110 SER A N 1
ATOM 867 C CA . SER A 1 110 ? -9.303 -0.832 -11.136 1.00 94.00 110 SER A CA 1
ATOM 868 C C . SER A 1 110 ? -8.716 -2.244 -10.965 1.00 94.00 110 SER A C 1
ATOM 870 O O . SER A 1 110 ? -9.436 -3.200 -10.675 1.00 94.00 110 SER A O 1
ATOM 872 N N . GLN A 1 111 ? -7.398 -2.392 -11.102 1.00 94.44 111 GLN A N 1
ATOM 873 C CA . GLN A 1 111 ? -6.665 -3.641 -10.887 1.00 94.44 111 GLN A CA 1
ATOM 874 C C . GLN A 1 111 ? -6.317 -3.833 -9.400 1.00 94.44 111 GLN A C 1
ATOM 876 O O . GLN A 1 111 ? -5.158 -4.010 -9.023 1.00 94.44 111 GLN A O 1
ATOM 881 N N . THR A 1 112 ? -7.335 -3.806 -8.535 1.00 92.69 112 THR A N 1
ATOM 882 C CA . THR A 1 112 ? -7.159 -3.800 -7.070 1.00 92.69 112 THR A CA 1
ATOM 883 C C . THR A 1 112 ? -6.423 -5.033 -6.550 1.00 92.69 112 THR A C 1
ATOM 885 O O . THR A 1 112 ? -5.585 -4.909 -5.669 1.00 92.69 112 THR A O 1
ATOM 888 N N . SER A 1 113 ? -6.655 -6.207 -7.146 1.00 95.31 113 SER A N 1
ATOM 889 C CA . SER A 1 113 ? -5.962 -7.439 -6.745 1.00 95.31 113 SER A CA 1
ATOM 890 C C . SER A 1 113 ? -4.448 -7.363 -6.954 1.00 95.31 113 SER A C 1
ATOM 892 O O . SER A 1 113 ? -3.703 -7.873 -6.128 1.00 95.31 113 SER A O 1
ATOM 894 N N . GLU A 1 114 ? -3.979 -6.756 -8.048 1.00 94.00 114 GLU A N 1
ATOM 895 C CA . GLU A 1 114 ? -2.538 -6.624 -8.304 1.00 94.00 114 GLU A CA 1
ATOM 896 C C . GLU A 1 114 ? -1.927 -5.524 -7.423 1.00 94.00 114 GLU A C 1
ATOM 898 O O . GLU A 1 114 ? -0.792 -5.661 -6.967 1.00 94.00 114 GLU A O 1
ATOM 903 N N . ALA A 1 115 ? -2.698 -4.473 -7.115 1.00 94.88 115 ALA A N 1
ATOM 904 C CA . ALA A 1 115 ? -2.283 -3.419 -6.191 1.00 94.88 115 ALA A CA 1
ATOM 905 C C . ALA A 1 115 ? -2.095 -3.963 -4.766 1.00 94.88 115 ALA A C 1
ATOM 907 O O . ALA A 1 115 ? -1.063 -3.709 -4.144 1.00 94.88 115 ALA A O 1
ATOM 908 N N . ASP A 1 116 ? -3.041 -4.775 -4.289 1.00 93.31 116 ASP A N 1
ATOM 909 C CA . ASP A 1 116 ? -2.970 -5.425 -2.979 1.00 93.31 116 ASP A CA 1
ATOM 910 C C . ASP A 1 116 ? -1.736 -6.337 -2.880 1.00 93.31 116 ASP A C 1
ATOM 912 O O . ASP A 1 116 ? -0.998 -6.297 -1.895 1.00 93.31 116 ASP A O 1
ATOM 916 N N . GLU A 1 117 ? -1.459 -7.135 -3.915 1.00 95.44 117 GLU A N 1
ATOM 917 C CA . GLU A 1 117 ? -0.283 -8.013 -3.949 1.00 95.44 117 GLU A CA 1
ATOM 918 C C . GLU A 1 117 ? 1.040 -7.232 -3.958 1.00 95.44 117 GLU A C 1
ATOM 920 O O . GLU A 1 117 ? 2.000 -7.628 -3.282 1.00 95.44 117 GLU A O 1
ATOM 925 N N . LEU A 1 118 ? 1.097 -6.114 -4.687 1.00 95.38 118 LEU A N 1
ATOM 926 C CA . LEU A 1 118 ? 2.258 -5.227 -4.702 1.00 95.38 118 LEU A CA 1
ATOM 927 C C . LEU A 1 118 ? 2.497 -4.605 -3.317 1.00 95.38 118 LEU A C 1
ATOM 929 O O . LEU A 1 118 ? 3.621 -4.649 -2.817 1.00 95.38 118 LEU A O 1
ATOM 933 N N . MET A 1 119 ? 1.445 -4.104 -2.663 1.00 91.94 119 MET A N 1
ATOM 934 C CA . MET A 1 119 ? 1.527 -3.544 -1.307 1.00 91.94 119 MET A CA 1
ATOM 935 C C . MET A 1 119 ? 1.944 -4.598 -0.275 1.00 91.94 119 MET A C 1
ATOM 937 O O . MET A 1 119 ? 2.798 -4.345 0.572 1.00 91.94 119 MET A O 1
ATOM 941 N N . VAL A 1 120 ? 1.409 -5.821 -0.361 1.00 91.44 120 VAL A N 1
ATOM 942 C CA . VAL A 1 120 ? 1.845 -6.937 0.496 1.00 91.44 120 VAL A CA 1
ATOM 943 C C . VAL A 1 120 ? 3.329 -7.246 0.287 1.00 91.44 120 VAL A C 1
ATOM 945 O O . VAL A 1 120 ? 4.030 -7.576 1.246 1.00 91.44 120 VAL A O 1
A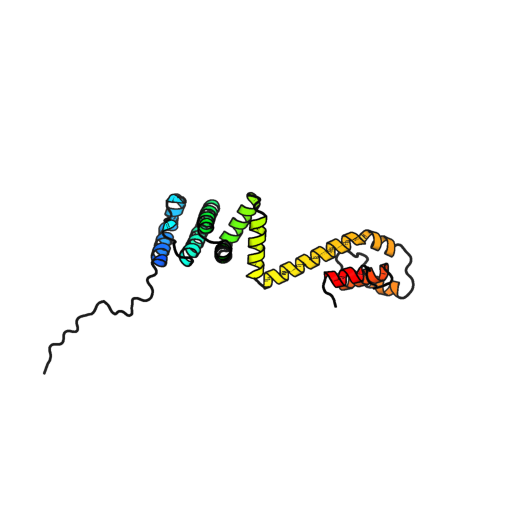TOM 948 N N . THR A 1 121 ? 3.821 -7.145 -0.948 1.00 93.12 121 THR A N 1
ATOM 949 C CA . THR A 1 121 ? 5.242 -7.351 -1.257 1.00 93.12 121 THR A CA 1
ATOM 950 C C . THR A 1 121 ? 6.109 -6.249 -0.647 1.00 93.12 121 THR A C 1
ATOM 952 O O . THR A 1 121 ? 7.118 -6.567 -0.020 1.00 93.12 121 THR A O 1
ATOM 955 N N . GLU A 1 122 ? 5.677 -4.987 -0.719 1.00 92.69 122 GLU A N 1
ATOM 956 C CA . GLU A 1 122 ? 6.348 -3.850 -0.071 1.00 92.69 122 GLU A CA 1
ATOM 957 C C . GLU A 1 122 ? 6.438 -4.019 1.456 1.00 92.69 122 GLU A C 1
ATOM 959 O O . GLU A 1 122 ? 7.501 -3.832 2.055 1.00 92.69 122 GLU A O 1
ATOM 964 N N . LEU A 1 123 ? 5.338 -4.433 2.096 1.00 89.56 123 LEU A N 1
ATOM 965 C CA . LEU A 1 123 ? 5.315 -4.695 3.538 1.00 89.56 123 LEU A CA 1
ATOM 966 C C . LEU A 1 123 ? 6.299 -5.806 3.922 1.00 89.56 123 LEU A C 1
ATOM 968 O O . LEU A 1 123 ? 6.987 -5.701 4.935 1.00 89.56 123 LEU A O 1
ATOM 972 N N . LYS A 1 124 ? 6.413 -6.859 3.102 1.00 88.56 124 LYS A N 1
ATOM 973 C CA . LYS A 1 124 ? 7.389 -7.938 3.326 1.00 88.56 124 LYS A CA 1
ATOM 974 C C . LYS A 1 124 ? 8.831 -7.469 3.140 1.00 88.56 124 LYS A C 1
ATOM 976 O O . LYS A 1 124 ? 9.701 -7.930 3.876 1.00 88.56 124 LYS A O 1
ATOM 981 N N . SER A 1 125 ? 9.093 -6.584 2.177 1.00 86.75 125 SER A N 1
ATOM 982 C CA . SER A 1 125 ? 10.440 -6.059 1.928 1.00 86.75 125 SER A CA 1
ATOM 983 C C . SER A 1 125 ? 10.882 -5.008 2.950 1.00 86.75 125 SER A C 1
ATOM 985 O O . SER A 1 125 ? 12.084 -4.805 3.117 1.00 86.75 125 SER A O 1
ATOM 987 N N . THR A 1 126 ? 9.939 -4.374 3.659 1.00 87.38 126 THR A N 1
ATOM 988 C CA . THR A 1 126 ? 10.212 -3.237 4.552 1.00 87.38 126 THR A CA 1
ATOM 989 C C . THR A 1 126 ? 9.656 -3.481 5.966 1.00 87.38 126 THR A C 1
ATOM 991 O O . THR A 1 126 ? 8.528 -3.082 6.271 1.00 87.38 126 THR A O 1
ATOM 994 N N . PRO A 1 127 ? 10.445 -4.077 6.887 1.00 85.19 127 PRO A N 1
ATOM 995 C CA . PRO A 1 127 ? 9.971 -4.453 8.225 1.00 85.19 127 PRO A CA 1
ATOM 996 C C . PRO A 1 127 ? 9.415 -3.296 9.069 1.00 85.19 127 PRO A C 1
ATOM 998 O O . PRO A 1 127 ? 8.462 -3.480 9.823 1.00 85.19 127 PRO A O 1
ATOM 1001 N N . SER A 1 128 ? 9.977 -2.090 8.947 1.00 85.88 128 SER A N 1
ATOM 1002 C CA . SER A 1 128 ? 9.478 -0.902 9.657 1.00 85.88 128 SER A CA 1
ATOM 1003 C C . SER A 1 128 ? 8.076 -0.496 9.197 1.00 85.88 128 SER A C 1
ATOM 1005 O O . SER A 1 128 ? 7.240 -0.125 10.022 1.00 85.88 128 SER A O 1
ATOM 1007 N N . LEU A 1 129 ? 7.801 -0.611 7.895 1.00 84.81 129 LEU A N 1
ATOM 1008 C CA . LEU A 1 129 ? 6.490 -0.329 7.321 1.00 84.81 129 LEU A CA 1
ATOM 1009 C C . LEU A 1 129 ? 5.472 -1.401 7.724 1.00 84.81 129 LEU A C 1
ATOM 1011 O O . LEU A 1 129 ? 4.339 -1.058 8.047 1.00 84.81 129 LEU A O 1
ATOM 1015 N N . ALA A 1 130 ? 5.881 -2.673 7.796 1.00 81.94 130 ALA A N 1
ATOM 1016 C CA . ALA A 1 130 ? 5.030 -3.756 8.293 1.00 81.94 130 ALA A CA 1
ATOM 1017 C C . ALA A 1 130 ? 4.536 -3.501 9.725 1.00 81.94 130 ALA A C 1
ATOM 1019 O O . ALA A 1 130 ? 3.339 -3.609 9.991 1.00 81.94 130 ALA A O 1
ATOM 1020 N N . LEU A 1 131 ? 5.435 -3.087 10.626 1.00 84.62 131 LEU A N 1
ATOM 1021 C CA . LEU A 1 131 ? 5.074 -2.742 12.006 1.00 84.62 131 LEU A CA 1
ATOM 1022 C C . LEU A 1 131 ? 4.135 -1.531 12.072 1.00 84.62 131 LEU A C 1
ATOM 1024 O O . LEU A 1 131 ? 3.190 -1.515 12.862 1.00 84.62 131 LEU A O 1
ATOM 1028 N N . MET A 1 132 ? 4.368 -0.518 11.233 1.00 86.56 132 MET A N 1
ATOM 1029 C CA . MET A 1 132 ? 3.491 0.650 11.155 1.00 86.56 132 MET A CA 1
ATOM 1030 C C . MET A 1 132 ? 2.099 0.271 10.635 1.00 86.56 132 MET A C 1
ATOM 1032 O O . MET A 1 132 ? 1.099 0.687 11.216 1.00 86.56 132 MET A O 1
ATOM 1036 N N . HIS A 1 133 ? 2.030 -0.554 9.589 1.00 87.12 133 HIS A N 1
ATOM 1037 C CA . HIS A 1 133 ? 0.781 -1.062 9.032 1.00 87.12 133 HIS A CA 1
ATOM 1038 C C . HIS A 1 133 ? -0.007 -1.878 10.064 1.00 87.12 133 HIS A C 1
ATOM 1040 O O . HIS A 1 133 ? -1.207 -1.656 10.238 1.00 87.12 133 HIS A O 1
ATOM 1046 N N . GLU A 1 134 ? 0.656 -2.781 10.791 1.00 87.56 134 GLU A N 1
ATOM 1047 C CA . GLU A 1 134 ? 0.038 -3.547 11.879 1.00 87.56 134 GLU A CA 1
ATOM 1048 C C . GLU A 1 134 ? -0.496 -2.622 12.982 1.00 87.56 134 GLU A C 1
ATOM 1050 O O . GLU A 1 134 ? -1.649 -2.749 13.393 1.00 87.56 134 GLU A O 1
ATOM 1055 N N . SER A 1 135 ? 0.298 -1.637 13.412 1.00 87.50 135 SER A N 1
ATOM 1056 C CA . SER A 1 135 ? -0.107 -0.654 14.425 1.00 87.50 135 SER A CA 1
ATOM 1057 C C . SER A 1 135 ? -1.334 0.162 13.995 1.00 87.50 135 SER A C 1
ATOM 1059 O O . SER A 1 135 ? -2.293 0.292 14.759 1.00 87.50 135 SER A O 1
ATOM 1061 N N . ILE A 1 136 ? -1.352 0.659 12.753 1.00 88.81 136 ILE A N 1
ATOM 1062 C CA . ILE A 1 136 ? -2.481 1.422 12.197 1.00 88.81 136 ILE A CA 1
ATOM 1063 C C . ILE A 1 136 ? -3.725 0.541 12.070 1.00 88.81 136 ILE A C 1
ATOM 1065 O O . ILE A 1 136 ? -4.819 0.979 12.423 1.00 88.81 136 ILE A O 1
ATOM 1069 N N . THR A 1 137 ? -3.565 -0.701 11.609 1.00 88.94 137 THR A N 1
ATOM 1070 C CA . THR A 1 137 ? -4.672 -1.663 11.495 1.00 88.94 137 THR A CA 1
ATOM 1071 C C . THR A 1 137 ? -5.279 -1.944 12.867 1.00 88.94 137 THR A C 1
ATOM 1073 O O . THR A 1 137 ? -6.491 -1.815 13.044 1.00 88.94 137 THR A O 1
ATOM 1076 N N . ASN A 1 138 ? -4.435 -2.203 13.870 1.00 90.31 138 ASN A N 1
ATOM 1077 C CA . ASN A 1 138 ? -4.876 -2.414 15.244 1.00 90.31 138 ASN A CA 1
ATOM 1078 C C . ASN A 1 138 ? -5.598 -1.179 15.812 1.00 90.31 138 ASN A C 1
ATOM 1080 O O . ASN A 1 138 ? -6.657 -1.306 16.430 1.00 90.31 138 ASN A O 1
ATOM 1084 N N . ALA A 1 139 ? -5.077 0.028 15.572 1.00 89.75 139 ALA A N 1
ATOM 1085 C CA . ALA A 1 139 ? -5.729 1.264 16.000 1.00 89.75 139 ALA A CA 1
ATOM 1086 C C . ALA A 1 139 ? -7.095 1.462 15.318 1.00 89.75 139 ALA A C 1
ATOM 1088 O O . ALA A 1 139 ? -8.072 1.824 15.977 1.00 89.75 139 ALA A O 1
ATOM 1089 N N . ALA A 1 140 ? -7.188 1.184 14.015 1.00 91.12 140 ALA A N 1
ATOM 1090 C CA . ALA A 1 140 ? -8.433 1.277 13.261 1.00 91.12 140 ALA A CA 1
ATOM 1091 C C . ALA A 1 140 ? -9.484 0.281 13.772 1.00 91.12 140 ALA A C 1
ATOM 1093 O O . ALA A 1 140 ? -10.650 0.646 13.937 1.00 91.12 140 ALA A O 1
ATOM 1094 N N . ASP A 1 141 ? -9.088 -0.956 14.065 1.00 91.94 141 ASP A N 1
ATOM 1095 C CA . ASP A 1 141 ? -10.000 -1.973 14.585 1.00 91.94 141 ASP A CA 1
ATOM 1096 C C . ASP A 1 141 ? -10.454 -1.667 16.015 1.00 91.94 141 ASP A C 1
ATOM 1098 O O . ASP A 1 141 ? -11.635 -1.839 16.335 1.00 91.94 141 ASP A O 1
ATOM 1102 N N . LEU A 1 142 ? -9.569 -1.110 16.851 1.00 93.69 142 LEU A N 1
ATOM 1103 C CA . LEU A 1 142 ? -9.939 -0.636 18.183 1.00 93.69 142 LEU A CA 1
ATOM 1104 C C . LEU A 1 142 ? -10.958 0.507 18.091 1.00 93.69 142 LEU A C 1
ATOM 1106 O O . LEU A 1 142 ? -11.974 0.481 18.786 1.00 93.69 142 LEU A O 1
ATOM 1110 N N . LEU A 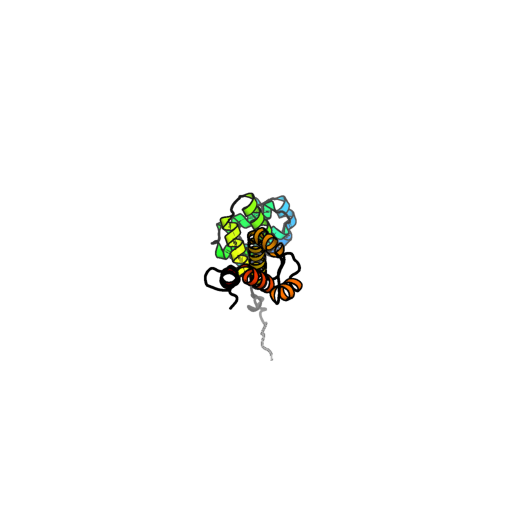1 143 ? -10.741 1.471 17.193 1.00 94.38 143 LEU A N 1
ATOM 1111 C CA . LEU A 1 143 ? -11.681 2.570 16.956 1.00 94.38 143 LEU A CA 1
ATOM 1112 C C . LEU A 1 143 ? -13.038 2.066 16.452 1.00 94.38 143 LEU A C 1
ATOM 1114 O O . LEU A 1 143 ? -14.074 2.494 16.964 1.00 94.38 143 LEU A O 1
ATOM 1118 N N . LYS A 1 144 ? -13.065 1.128 15.494 1.00 93.38 144 LYS A N 1
ATOM 1119 C CA . LYS A 1 144 ? -14.317 0.500 15.025 1.00 93.38 144 LYS A CA 1
ATOM 1120 C C . LYS A 1 144 ? -15.066 -0.164 16.176 1.00 93.38 144 LYS A C 1
ATOM 1122 O O . LYS A 1 144 ? -16.282 -0.003 16.295 1.00 93.38 144 LYS A O 1
ATOM 1127 N N . PHE A 1 145 ? -14.350 -0.885 17.038 1.00 93.81 145 PHE A N 1
ATOM 1128 C CA . PHE A 1 145 ? -14.938 -1.508 18.217 1.00 93.81 145 PHE A CA 1
ATOM 1129 C C . PHE A 1 145 ? -15.519 -0.462 19.1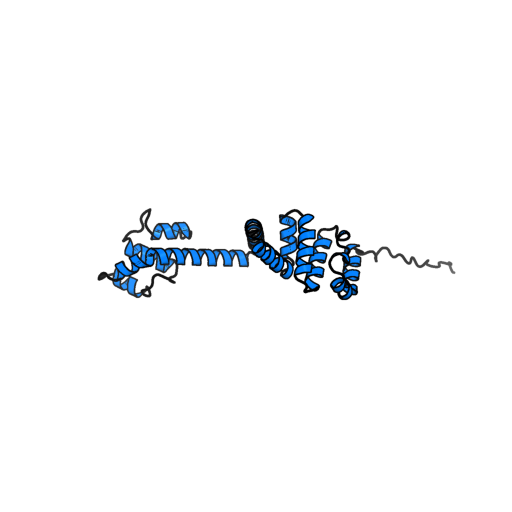79 1.00 93.81 145 PHE A C 1
ATOM 1131 O O . PHE A 1 145 ? -16.679 -0.572 19.574 1.00 93.81 145 PHE A O 1
ATOM 1138 N N . GLN A 1 146 ? -14.755 0.583 19.509 1.00 94.06 146 GLN A N 1
ATOM 1139 C CA . GLN A 1 146 ? -15.201 1.677 20.380 1.00 94.06 146 GLN A CA 1
ATOM 1140 C C . GLN A 1 146 ? -16.446 2.378 19.828 1.00 94.06 146 GLN A C 1
ATOM 1142 O O . GLN A 1 146 ? -17.379 2.663 20.579 1.00 94.06 146 GLN A O 1
ATOM 1147 N N . LEU A 1 147 ? -16.494 2.618 18.514 1.00 94.00 147 LEU A N 1
ATOM 1148 C CA . LEU A 1 147 ? -17.661 3.191 17.844 1.00 94.00 147 LEU A CA 1
ATOM 1149 C C . LEU A 1 147 ? -18.890 2.286 17.965 1.00 94.00 147 LEU A C 1
ATOM 1151 O O . LEU A 1 147 ? -19.983 2.791 18.216 1.00 94.00 147 LEU A O 1
ATOM 1155 N N . LYS A 1 148 ? -18.711 0.964 17.854 1.00 94.06 148 LYS A N 1
ATOM 1156 C CA . LYS A 1 148 ? -19.791 -0.020 18.013 1.00 94.06 148 LYS A CA 1
ATOM 1157 C C . LYS A 1 148 ? -20.394 -0.003 19.422 1.00 94.06 148 LYS A C 1
ATOM 1159 O O . LYS A 1 148 ? -21.609 -0.088 19.549 1.00 94.06 148 LYS A O 1
ATOM 1164 N N . ILE A 1 149 ? -19.570 0.127 20.465 1.00 92.06 149 ILE A N 1
ATOM 1165 C CA . ILE A 1 149 ? -20.030 0.103 21.869 1.00 92.06 149 ILE A CA 1
ATOM 1166 C C . ILE A 1 149 ? -20.387 1.486 22.433 1.00 92.06 149 ILE A C 1
ATOM 1168 O O . ILE A 1 149 ? -20.825 1.596 23.579 1.00 92.06 149 ILE A O 1
ATOM 1172 N N . ARG A 1 150 ? -20.204 2.558 21.653 1.00 93.06 150 ARG A N 1
ATOM 1173 C CA . ARG A 1 150 ? -20.338 3.948 22.115 1.00 93.06 150 ARG A CA 1
ATOM 1174 C C . ARG A 1 150 ? -21.692 4.241 22.759 1.00 93.06 150 ARG A C 1
ATOM 1176 O O . ARG A 1 150 ? -21.738 4.888 23.801 1.00 93.06 150 ARG A O 1
ATOM 1183 N N . SER A 1 151 ? -22.789 3.803 22.145 1.00 91.56 151 SER A N 1
ATOM 1184 C CA . SER A 1 151 ? -24.141 4.056 22.661 1.00 91.56 151 SER A CA 1
ATOM 1185 C C . SER A 1 151 ? -24.389 3.355 23.996 1.00 91.56 151 SER A C 1
ATOM 1187 O O . SER A 1 151 ? -24.981 3.945 24.897 1.00 91.56 151 SER A O 1
ATOM 1189 N N . GLU A 1 152 ? -23.895 2.125 24.147 1.00 91.88 152 GLU A N 1
ATOM 1190 C CA . GLU A 1 152 ? -24.000 1.359 25.392 1.00 91.88 152 GLU A CA 1
ATOM 1191 C C . GLU A 1 152 ? -23.169 1.990 26.510 1.00 91.88 152 GLU A C 1
ATOM 1193 O O . GLU A 1 152 ? -23.638 2.092 27.642 1.00 91.88 152 GLU A O 1
ATOM 1198 N N . TRP A 1 153 ? -21.972 2.485 26.185 1.00 91.12 153 TRP A N 1
ATOM 1199 C CA . TRP A 1 153 ? -21.127 3.208 27.133 1.00 91.12 153 TRP A CA 1
ATOM 1200 C C . TRP A 1 153 ? -21.803 4.481 27.655 1.00 91.12 153 TRP A C 1
ATOM 1202 O O . TRP A 1 153 ? -21.843 4.719 28.861 1.00 91.12 153 TRP A O 1
ATOM 1212 N N . VAL A 1 154 ? -22.406 5.278 26.768 1.00 89.56 154 VAL A N 1
ATOM 1213 C CA . VAL A 1 154 ? -23.155 6.485 27.165 1.00 89.56 154 VAL A CA 1
ATOM 1214 C C . VAL A 1 154 ? -24.350 6.129 28.055 1.00 89.56 154 VAL A C 1
ATOM 1216 O O . VAL A 1 154 ? -24.591 6.797 29.065 1.00 89.56 154 VAL A O 1
ATOM 1219 N N . ALA A 1 155 ? -25.076 5.056 27.726 1.00 89.19 155 ALA A N 1
ATOM 1220 C CA . ALA A 1 155 ? -26.168 4.565 28.561 1.00 89.19 155 ALA A CA 1
ATOM 1221 C C . ALA A 1 155 ? -25.665 4.119 29.945 1.00 89.19 155 ALA A C 1
ATOM 1223 O O . ALA A 1 155 ? -26.274 4.460 30.957 1.00 89.19 155 ALA A O 1
ATOM 1224 N N . PHE A 1 156 ? -24.528 3.423 30.011 1.00 88.19 156 PHE A N 1
ATOM 1225 C CA . PHE A 1 156 ? -23.902 3.002 31.265 1.00 88.19 156 PHE A CA 1
ATOM 1226 C C . PHE A 1 156 ? -23.513 4.194 32.155 1.00 88.19 156 PHE A C 1
ATOM 1228 O O . PHE A 1 156 ? -23.842 4.202 33.343 1.00 88.19 156 PHE A O 1
ATOM 1235 N N . LEU A 1 157 ? -22.892 5.231 31.581 1.00 86.31 157 LEU A N 1
ATOM 1236 C CA . LEU A 1 157 ? -22.511 6.450 32.308 1.00 86.31 157 LEU A CA 1
ATOM 1237 C C . LEU A 1 157 ? -23.709 7.263 32.816 1.00 86.31 157 LEU A C 1
ATOM 1239 O O . LEU A 1 157 ? -23.579 8.002 33.787 1.00 86.31 157 LEU A O 1
ATOM 1243 N N . SER A 1 158 ? -24.870 7.130 32.172 1.00 85.12 158 SER A N 1
ATOM 1244 C CA . SER A 1 158 ? -26.098 7.830 32.574 1.00 85.12 158 SER A CA 1
ATOM 1245 C C . SER A 1 158 ? -26.718 7.267 33.861 1.00 85.12 158 SER A C 1
ATOM 1247 O O . SER A 1 158 ? -27.575 7.913 34.462 1.00 85.12 158 SER A O 1
ATOM 1249 N N . HIS A 1 159 ? -26.301 6.073 34.297 1.00 82.38 159 HIS A N 1
ATOM 1250 C CA . HIS A 1 159 ? -26.758 5.472 35.548 1.00 82.38 159 HIS A CA 1
ATOM 1251 C C . HIS A 1 159 ? -25.855 5.902 36.716 1.00 82.38 159 HIS A C 1
ATOM 1253 O O . HIS A 1 159 ? -24.634 5.918 36.553 1.00 82.38 159 HIS A O 1
ATOM 1259 N N . PRO A 1 160 ? -26.408 6.206 37.907 1.00 75.06 160 PRO A N 1
ATOM 1260 C CA . PRO A 1 160 ? -25.604 6.515 39.085 1.00 75.06 160 PRO A CA 1
ATOM 1261 C C . PRO A 1 160 ? -24.692 5.335 39.434 1.00 75.06 160 PRO A C 1
ATOM 1263 O O . PRO A 1 160 ? -25.165 4.232 39.698 1.00 75.06 160 PRO A O 1
ATOM 1266 N N . GLN A 1 161 ? -23.382 5.572 39.424 1.00 75.44 161 GLN A N 1
ATOM 1267 C CA . GLN A 1 161 ? -22.384 4.571 39.793 1.00 75.44 161 GLN A CA 1
ATOM 1268 C C . GLN A 1 161 ? -21.945 4.808 41.241 1.00 75.44 161 GLN A C 1
ATOM 1270 O O . GLN A 1 161 ? -21.576 5.927 41.612 1.00 75.44 161 GLN A O 1
ATOM 1275 N N . GLU A 1 162 ? -21.962 3.756 42.057 1.00 71.88 162 GLU A N 1
ATOM 1276 C CA . GLU A 1 162 ? -21.569 3.804 43.467 1.00 71.88 162 GLU A CA 1
ATOM 1277 C C . GLU A 1 162 ? -20.293 2.991 43.726 1.00 71.88 162 GLU A C 1
ATOM 1279 O O . GLU A 1 162 ? -19.985 2.018 43.034 1.00 71.88 162 GLU A O 1
ATOM 1284 N N . GLY A 1 163 ? -19.534 3.395 44.748 1.00 73.94 163 GLY A N 1
ATOM 1285 C CA . GLY A 1 163 ? -18.382 2.637 45.232 1.00 73.94 163 GLY A CA 1
ATOM 1286 C C . GLY A 1 163 ? -17.161 2.635 44.288 1.00 73.94 163 GLY A C 1
ATOM 1287 O O . GLY A 1 163 ? -16.888 3.649 43.639 1.00 73.94 163 GLY A O 1
ATOM 1288 N N . PRO A 1 164 ? -16.397 1.523 44.216 1.00 71.81 164 PRO A N 1
ATOM 1289 C CA . PRO A 1 164 ? -15.121 1.436 43.487 1.00 71.81 164 PRO A CA 1
ATOM 1290 C C . PRO A 1 164 ? -15.215 1.785 41.996 1.00 71.81 164 PRO A C 1
ATOM 1292 O O . PRO A 1 164 ? -14.284 2.356 41.432 1.00 71.81 164 PRO A O 1
ATOM 1295 N N . ILE A 1 165 ? -16.364 1.509 41.372 1.00 73.12 165 ILE A N 1
ATOM 1296 C CA . ILE A 1 165 ? -16.629 1.783 39.952 1.00 73.12 165 ILE A CA 1
ATOM 1297 C C . ILE A 1 165 ? -16.523 3.284 39.660 1.00 73.12 165 ILE A C 1
ATOM 1299 O O . ILE A 1 165 ? -15.974 3.678 38.636 1.00 73.12 165 ILE A O 1
ATOM 1303 N N . LYS A 1 166 ? -16.977 4.135 40.587 1.00 74.75 166 LYS A N 1
ATOM 1304 C CA . LYS A 1 166 ? -16.910 5.593 40.437 1.00 74.75 166 LYS A CA 1
ATOM 1305 C C . LYS A 1 166 ? -15.467 6.110 40.412 1.00 74.75 166 LYS A C 1
ATOM 1307 O O . LYS A 1 166 ? -15.174 7.029 39.656 1.00 74.75 166 LYS A O 1
ATOM 1312 N N . SER A 1 167 ? -14.575 5.500 41.197 1.00 72.19 167 SER A N 1
ATOM 1313 C CA . SER A 1 167 ? -13.145 5.844 41.220 1.00 72.19 167 SER A CA 1
ATOM 1314 C C . SER A 1 167 ? -12.439 5.427 39.929 1.00 72.19 167 SER A C 1
ATOM 1316 O O . SER A 1 167 ? -11.650 6.189 39.385 1.00 72.19 167 SER A O 1
ATOM 1318 N N . MET A 1 168 ? -12.749 4.241 39.398 1.00 74.88 168 MET A N 1
ATOM 1319 C CA . MET A 1 168 ? -12.171 3.779 38.128 1.00 74.88 168 MET A CA 1
ATOM 1320 C C . MET A 1 168 ? -12.700 4.583 36.934 1.00 74.88 168 MET A C 1
ATOM 1322 O O . MET A 1 168 ? -11.986 4.814 35.966 1.00 74.88 168 MET A O 1
ATOM 1326 N N . LEU A 1 169 ? -13.947 5.058 37.012 1.00 76.38 169 LEU A N 1
ATOM 1327 C CA . LEU A 1 169 ? -14.529 5.929 35.994 1.00 76.38 169 LEU A CA 1
ATOM 1328 C C . LEU A 1 169 ? -13.909 7.321 35.957 1.00 76.38 169 LEU A C 1
ATOM 1330 O O . LEU A 1 169 ? -13.862 7.899 34.880 1.00 76.38 169 LEU A O 1
ATOM 1334 N N . SER A 1 170 ? -13.417 7.857 37.080 1.00 73.50 170 SER A N 1
ATOM 1335 C CA . SER A 1 170 ? -12.707 9.144 37.057 1.00 73.50 170 SER A CA 1
ATOM 1336 C C . SER A 1 170 ? -11.363 9.092 36.325 1.00 73.50 170 SER A C 1
ATOM 1338 O O . SER A 1 170 ? -10.869 10.138 35.918 1.00 73.50 170 SER A O 1
ATOM 1340 N N . GLU A 1 171 ? -10.790 7.901 36.132 1.00 73.25 171 GLU A N 1
ATOM 1341 C CA . GLU A 1 171 ? -9.562 7.697 35.346 1.00 73.25 171 GLU A CA 1
ATOM 1342 C C . GLU A 1 171 ? -9.840 7.553 33.838 1.00 73.25 171 GLU A C 1
ATOM 1344 O O . GLU A 1 171 ? -8.930 7.674 33.020 1.00 73.25 171 GLU A O 1
ATOM 1349 N N . LEU A 1 172 ? -11.099 7.320 33.452 1.00 77.50 172 LEU A N 1
ATOM 1350 C CA . LEU A 1 172 ? -11.541 7.255 32.062 1.00 77.50 172 LEU A CA 1
ATOM 1351 C C . LEU A 1 172 ? -12.125 8.620 31.666 1.00 77.50 172 LEU A C 1
ATOM 1353 O O . LEU A 1 172 ? -13.061 9.100 32.297 1.00 77.50 172 LEU A O 1
ATOM 1357 N N . GLU A 1 173 ? -11.626 9.246 30.596 1.00 66.56 173 GLU A N 1
ATOM 1358 C CA . GLU A 1 173 ? -12.008 10.613 30.172 1.00 66.56 173 GLU A CA 1
ATOM 1359 C C . GLU A 1 173 ? -13.442 10.751 29.592 1.00 66.56 173 GLU A C 1
ATOM 1361 O O . GLU A 1 173 ? -13.694 11.537 28.680 1.00 66.56 173 GLU A O 1
ATOM 1366 N N . GLY A 1 174 ? -14.423 9.991 30.088 1.00 72.12 174 GLY A N 1
ATOM 1367 C CA . GLY A 1 174 ? -15.841 10.061 29.710 1.00 72.12 174 GLY A CA 1
ATOM 1368 C C . GLY A 1 174 ? -16.160 9.527 28.306 1.00 72.12 174 GLY A C 1
ATOM 1369 O O . GLY A 1 174 ? -17.139 8.802 28.128 1.00 72.12 174 GLY A O 1
ATOM 1370 N N . SER A 1 175 ? -15.326 9.809 27.306 1.00 85.00 175 SER A N 1
ATOM 1371 C CA . SER A 1 175 ? -15.400 9.202 25.978 1.00 85.00 175 SER A CA 1
ATOM 1372 C C . SER A 1 175 ? -14.681 7.857 25.958 1.00 85.00 175 SER A C 1
ATOM 1374 O O . SER A 1 175 ? -13.517 7.762 26.342 1.00 85.00 175 SER A O 1
ATOM 1376 N N . ILE A 1 176 ? -15.363 6.831 25.441 1.00 89.00 176 ILE A N 1
ATOM 1377 C CA . ILE A 1 176 ? -14.750 5.536 25.116 1.00 89.00 176 ILE A CA 1
ATOM 1378 C C . ILE A 1 176 ? -13.991 5.568 23.783 1.00 89.00 176 ILE A C 1
ATOM 1380 O O . ILE A 1 176 ? -13.077 4.780 23.570 1.00 89.00 176 ILE A O 1
ATOM 1384 N N . VAL A 1 177 ? -14.360 6.481 22.878 1.00 90.56 177 VAL A N 1
ATOM 1385 C CA . VAL A 1 177 ? -13.704 6.639 21.574 1.00 90.56 177 VAL A CA 1
ATOM 1386 C C . VAL A 1 177 ? -12.393 7.390 21.768 1.00 90.56 177 VAL A C 1
ATOM 1388 O O . VAL A 1 177 ? -12.392 8.455 22.387 1.00 90.56 177 VAL A O 1
ATOM 1391 N N . GLY A 1 178 ? -11.306 6.841 21.224 1.00 88.44 178 GLY A N 1
ATOM 1392 C CA . GLY A 1 178 ? -9.952 7.389 21.348 1.00 88.44 178 GLY A CA 1
ATOM 1393 C C . GLY A 1 178 ? -9.185 6.889 22.574 1.00 88.44 178 GLY A C 1
ATOM 1394 O O . GLY A 1 178 ? -8.014 7.220 22.731 1.00 88.44 178 GLY A O 1
ATOM 1395 N N . GLN A 1 179 ? -9.807 6.064 23.423 1.00 90.56 179 GLN A N 1
ATOM 1396 C CA . GLN A 1 179 ? -9.115 5.425 24.540 1.00 90.56 179 GLN A CA 1
ATOM 1397 C C . GLN A 1 179 ? -8.093 4.400 24.040 1.00 90.56 179 GLN A C 1
ATOM 1399 O O . GLN A 1 179 ? -8.266 3.784 22.986 1.00 90.56 179 GLN A O 1
ATOM 1404 N N . ASN A 1 180 ? -7.038 4.168 24.820 1.00 91.00 180 ASN A N 1
ATOM 1405 C CA . ASN A 1 180 ? -6.114 3.071 24.541 1.00 91.00 180 ASN A CA 1
ATOM 1406 C C . ASN A 1 180 ? -6.789 1.701 24.789 1.00 91.00 180 ASN A C 1
ATOM 1408 O O . ASN A 1 180 ? -7.889 1.605 25.350 1.00 91.00 180 ASN A O 1
ATOM 1412 N N . LEU A 1 181 ? -6.127 0.619 24.372 1.00 90.75 181 LEU A N 1
ATOM 1413 C CA . LEU A 1 181 ? -6.668 -0.736 24.495 1.00 90.75 181 LEU A CA 1
ATOM 1414 C C . LEU A 1 181 ? -6.953 -1.132 25.954 1.00 90.75 181 LEU A C 1
ATOM 1416 O O . LEU A 1 181 ? -8.008 -1.698 26.230 1.00 90.75 181 LEU A O 1
ATOM 1420 N N . ALA A 1 182 ? -6.064 -0.795 26.893 1.00 89.62 182 ALA A N 1
ATOM 1421 C CA . ALA A 1 182 ? -6.225 -1.132 28.310 1.00 89.62 182 ALA A CA 1
ATOM 1422 C C . ALA A 1 182 ? -7.454 -0.444 28.928 1.00 89.62 182 ALA A C 1
ATOM 1424 O O . ALA A 1 182 ? -8.285 -1.101 29.554 1.00 89.62 182 ALA A O 1
ATOM 1425 N N . ASN A 1 183 ? -7.621 0.852 28.664 1.00 90.44 183 ASN A N 1
ATOM 1426 C CA . ASN A 1 183 ? -8.770 1.644 29.096 1.00 90.44 183 ASN A CA 1
ATOM 1427 C C . ASN A 1 183 ? -10.071 1.132 28.462 1.00 90.44 183 ASN A C 1
ATOM 1429 O O . ASN A 1 183 ? -11.107 1.071 29.124 1.00 90.44 183 ASN A O 1
ATOM 1433 N N . THR A 1 184 ? -10.016 0.697 27.200 1.00 91.50 184 THR A N 1
ATOM 1434 C CA . THR A 1 184 ? -11.175 0.107 26.509 1.00 91.50 184 THR A CA 1
ATOM 1435 C C . THR A 1 184 ? -11.563 -1.245 27.110 1.00 91.50 184 THR A C 1
ATOM 1437 O O . THR A 1 184 ? -12.748 -1.505 27.321 1.00 91.50 184 THR A O 1
ATOM 1440 N N . ILE A 1 185 ? -10.585 -2.097 27.437 1.00 90.19 185 ILE A N 1
ATOM 1441 C CA . ILE A 1 185 ? -10.821 -3.369 28.136 1.00 90.19 185 ILE A CA 1
ATOM 1442 C C . ILE A 1 185 ? -11.433 -3.103 29.510 1.00 90.19 185 ILE A C 1
ATOM 1444 O O . ILE A 1 185 ? -12.430 -3.734 29.857 1.00 90.19 185 ILE A O 1
ATOM 1448 N N . LEU A 1 186 ? -10.886 -2.149 30.267 1.00 88.94 186 LEU A N 1
ATOM 1449 C CA . LEU A 1 186 ? -11.417 -1.780 31.575 1.00 88.94 186 LEU A CA 1
ATOM 1450 C C . LEU A 1 186 ? -12.878 -1.323 31.476 1.00 88.94 186 LEU A C 1
ATOM 1452 O O . LEU A 1 186 ? -13.730 -1.837 32.198 1.00 88.94 186 LEU A O 1
ATOM 1456 N N . ALA A 1 187 ? -13.189 -0.426 30.540 1.00 89.12 187 ALA A N 1
ATOM 1457 C CA . ALA A 1 187 ? -14.558 0.010 30.282 1.00 89.12 187 ALA A CA 1
ATOM 1458 C C . ALA A 1 187 ? -15.492 -1.168 29.951 1.00 89.12 187 ALA A C 1
ATOM 1460 O O . ALA A 1 187 ? -16.612 -1.229 30.458 1.00 89.12 187 ALA A O 1
ATOM 1461 N N . CYS A 1 188 ? -15.026 -2.139 29.160 1.00 89.81 188 CYS A N 1
ATOM 1462 C CA . CYS A 1 188 ? -15.791 -3.351 28.859 1.00 89.81 188 CYS A CA 1
ATOM 1463 C C . CYS A 1 188 ? -16.061 -4.198 30.108 1.00 89.81 188 CYS A C 1
ATOM 1465 O O . CYS A 1 188 ? -17.195 -4.627 30.305 1.00 89.81 188 CYS A O 1
ATOM 1467 N N . VAL A 1 189 ? -15.060 -4.394 30.973 1.00 88.81 189 VAL A N 1
ATOM 1468 C CA . VAL A 1 189 ? -15.223 -5.124 32.243 1.00 88.81 189 VAL A CA 1
ATOM 1469 C C . VAL A 1 189 ? -16.235 -4.428 33.153 1.00 88.81 189 VAL A C 1
ATOM 1471 O O . VAL A 1 189 ? -17.071 -5.096 33.762 1.00 88.81 189 VAL A O 1
ATOM 1474 N N . LEU A 1 190 ? -16.200 -3.093 33.223 1.00 87.00 190 LEU A N 1
ATOM 1475 C CA . LEU A 1 190 ? -17.147 -2.313 34.023 1.00 87.00 190 LEU A CA 1
ATOM 1476 C C . LEU A 1 190 ? -18.586 -2.456 33.512 1.00 87.00 190 LEU A C 1
ATOM 1478 O O . LEU A 1 190 ? -19.503 -2.638 34.315 1.00 87.00 190 LEU A O 1
ATOM 1482 N N . MET A 1 191 ? -18.787 -2.413 32.192 1.00 86.81 191 MET A N 1
ATOM 1483 C CA . MET A 1 191 ? -20.117 -2.566 31.602 1.00 86.81 191 MET A CA 1
ATOM 1484 C C . MET A 1 191 ? -20.653 -4.003 31.706 1.00 86.81 191 MET A C 1
ATOM 1486 O O . MET A 1 191 ? -21.828 -4.188 32.019 1.00 86.81 191 MET A O 1
ATOM 1490 N N . ASP A 1 192 ? -19.814 -5.015 31.455 1.00 86.31 192 ASP A N 1
ATOM 1491 C CA . ASP A 1 192 ? -20.218 -6.432 31.461 1.00 86.31 192 ASP A CA 1
ATOM 1492 C C . ASP A 1 192 ? -20.316 -7.014 32.880 1.00 86.31 192 ASP A C 1
ATOM 1494 O O . ASP A 1 192 ? -20.942 -8.056 33.088 1.00 86.31 192 ASP A O 1
ATOM 1498 N N . LYS A 1 193 ? -19.686 -6.356 33.865 1.00 82.12 193 LYS A N 1
ATOM 1499 C CA . LYS A 1 193 ? -19.524 -6.830 35.252 1.00 82.12 193 LYS A CA 1
ATOM 1500 C C . LYS A 1 193 ? -18.871 -8.219 35.353 1.00 82.12 193 LYS A C 1
ATOM 1502 O O . LYS A 1 193 ? -18.964 -8.870 36.392 1.00 82.12 193 LYS A O 1
ATOM 1507 N N . ASN A 1 194 ? -18.224 -8.691 34.287 1.00 75.31 194 ASN A N 1
ATOM 1508 C CA . ASN A 1 194 ? -17.517 -9.964 34.218 1.00 75.31 194 ASN A CA 1
ATOM 1509 C C . ASN A 1 194 ? -16.444 -9.945 33.113 1.00 75.31 194 ASN A C 1
ATOM 1511 O O . ASN A 1 194 ? -16.368 -9.020 32.307 1.00 75.31 194 ASN A O 1
ATOM 1515 N N . VAL A 1 195 ? -15.605 -10.985 33.100 1.00 73.06 195 VAL A N 1
ATOM 1516 C CA . VAL A 1 195 ? -14.552 -11.206 32.088 1.00 73.06 195 VAL A CA 1
ATOM 1517 C C . VAL A 1 195 ? -14.671 -12.611 31.480 1.00 73.06 195 VAL A C 1
ATOM 1519 O O . VAL A 1 195 ? -13.698 -13.208 31.035 1.00 73.06 195 VAL A O 1
ATOM 1522 N N . SER A 1 196 ? -15.867 -13.202 31.527 1.00 77.94 196 SER A N 1
ATOM 1523 C CA . SER A 1 196 ? -16.081 -14.585 31.092 1.00 77.94 196 SER A CA 1
ATOM 1524 C C . SER A 1 196 ? -16.015 -14.730 29.569 1.00 77.94 196 SER A C 1
ATOM 1526 O O . SER A 1 196 ? -16.111 -13.745 28.831 1.00 77.94 196 SER A O 1
ATOM 1528 N N . LYS A 1 197 ? -15.908 -15.977 29.087 1.00 71.88 197 LYS A N 1
ATOM 1529 C CA . LYS A 1 197 ? -15.998 -16.303 27.656 1.00 71.88 197 LYS A CA 1
ATOM 1530 C C . LYS A 1 197 ? -17.231 -15.647 27.029 1.00 71.88 197 LYS A C 1
ATOM 1532 O O . LYS A 1 197 ? -18.345 -15.841 27.504 1.00 71.88 197 LYS A O 1
ATOM 1537 N N . GLY A 1 198 ? -17.003 -14.877 25.966 1.00 75.44 198 GLY A N 1
ATOM 1538 C CA . GLY A 1 198 ? -18.036 -14.117 25.258 1.00 75.44 198 GLY A CA 1
ATOM 1539 C C . GLY A 1 198 ? -18.168 -12.651 25.683 1.00 75.44 198 GLY A C 1
ATOM 1540 O O . GLY A 1 198 ? -18.793 -11.893 24.943 1.00 75.44 198 GLY A O 1
ATOM 1541 N N . SER A 1 199 ? -17.552 -12.230 26.797 1.00 84.25 199 SER A N 1
ATOM 1542 C CA . SER A 1 199 ? -17.504 -10.815 27.200 1.00 84.25 199 SER A CA 1
ATOM 1543 C C . SER A 1 199 ? -16.745 -9.962 26.184 1.00 84.25 199 SER A C 1
ATOM 1545 O O . SER A 1 199 ? -15.873 -10.444 25.453 1.00 84.25 199 SER A O 1
ATOM 1547 N N . ARG A 1 200 ? -17.049 -8.665 26.158 1.00 87.31 200 ARG A N 1
ATOM 1548 C CA . ARG A 1 200 ? -16.384 -7.692 25.281 1.00 87.31 200 ARG A CA 1
ATOM 1549 C C . ARG A 1 200 ? -14.894 -7.571 25.581 1.00 87.31 200 ARG A C 1
ATOM 1551 O O . ARG A 1 200 ? -14.086 -7.447 24.665 1.00 87.31 200 ARG A O 1
ATOM 1558 N N . ALA A 1 201 ? -14.533 -7.669 26.859 1.00 85.94 201 ALA A N 1
ATOM 1559 C CA . ALA A 1 201 ? -13.145 -7.679 27.299 1.00 85.94 201 ALA A CA 1
ATOM 1560 C C . ALA A 1 201 ? -12.380 -8.888 26.735 1.00 85.94 201 ALA A C 1
ATOM 1562 O O . ALA A 1 201 ? -11.276 -8.727 26.220 1.00 85.94 201 ALA A O 1
ATOM 1563 N N . GLU A 1 202 ? -12.982 -10.079 26.761 1.00 85.25 202 GLU A N 1
ATOM 1564 C CA . GLU A 1 202 ? -12.362 -11.293 26.219 1.00 85.25 202 GLU A CA 1
ATOM 1565 C C . GLU A 1 202 ? -12.261 -11.265 24.685 1.00 85.25 202 GLU A C 1
ATOM 1567 O O . GLU A 1 202 ? -11.253 -11.686 24.112 1.00 85.25 202 GLU A O 1
ATOM 1572 N N . GLN A 1 203 ? -13.273 -10.709 24.008 1.00 85.81 203 GLN A N 1
ATOM 1573 C CA . GLN A 1 203 ? -13.230 -10.481 22.560 1.00 85.81 203 GLN A CA 1
ATOM 1574 C C . GLN A 1 203 ? -12.059 -9.567 22.175 1.00 85.81 203 GLN A C 1
ATOM 1576 O O . GLN A 1 203 ? -11.317 -9.887 21.246 1.00 85.81 203 GLN A O 1
ATOM 1581 N N . LEU A 1 204 ? -11.849 -8.469 22.910 1.00 86.56 204 LEU A N 1
ATOM 1582 C CA . LEU A 1 204 ? -10.714 -7.568 22.695 1.00 86.56 204 LEU A CA 1
ATOM 1583 C C . LEU A 1 204 ? -9.375 -8.261 22.963 1.00 86.56 204 LEU A C 1
ATOM 1585 O O . LEU A 1 204 ? -8.480 -8.184 22.124 1.00 86.56 204 LEU A O 1
ATOM 1589 N N . LYS A 1 205 ? -9.238 -8.990 24.077 1.00 85.44 205 LYS A N 1
ATOM 1590 C CA . LYS A 1 205 ? -8.007 -9.737 24.385 1.00 85.44 205 LYS A CA 1
ATOM 1591 C C . LYS A 1 205 ? -7.647 -10.741 23.296 1.00 85.44 205 LYS A C 1
ATOM 1593 O O . LYS A 1 205 ? -6.497 -10.797 22.873 1.00 85.44 205 LYS A O 1
ATOM 1598 N N . THR A 1 206 ? -8.642 -11.471 22.794 1.00 84.50 206 THR A N 1
ATOM 1599 C CA . THR A 1 206 ? -8.455 -12.443 21.708 1.00 84.50 206 THR A CA 1
ATOM 1600 C C . THR A 1 206 ? -8.068 -11.751 20.399 1.00 84.50 206 THR A C 1
ATOM 1602 O O . THR A 1 206 ? -7.136 -12.185 19.726 1.00 84.50 206 THR A O 1
ATOM 1605 N N . THR A 1 207 ? -8.752 -10.656 20.052 1.00 82.56 207 THR A N 1
ATOM 1606 C CA . THR A 1 207 ? -8.532 -9.916 18.794 1.00 82.56 207 THR A CA 1
ATOM 1607 C C . THR A 1 207 ? -7.145 -9.278 18.749 1.00 82.56 207 THR A C 1
ATOM 1609 O O . THR A 1 207 ? -6.451 -9.379 17.743 1.00 82.56 207 THR A O 1
ATOM 1612 N N . PHE A 1 208 ? -6.714 -8.676 19.859 1.00 82.81 208 PHE A N 1
ATOM 1613 C CA . PHE A 1 208 ? -5.446 -7.948 19.958 1.00 82.81 208 PHE A CA 1
ATOM 1614 C C . PHE A 1 208 ? -4.306 -8.774 20.572 1.00 82.81 208 PHE A C 1
ATOM 1616 O O . PHE A 1 208 ? -3.239 -8.229 20.844 1.00 82.81 208 PHE A O 1
ATOM 1623 N N . LYS A 1 209 ? -4.516 -10.081 20.797 1.00 80.94 209 LYS A N 1
ATOM 1624 C CA . LYS A 1 209 ? -3.543 -11.016 21.397 1.00 80.94 209 LYS A CA 1
ATOM 1625 C C . LYS A 1 209 ? -2.942 -10.503 22.716 1.00 80.94 209 LYS A C 1
ATOM 1627 O O . LYS A 1 209 ? -1.749 -10.662 22.971 1.00 80.94 209 LYS A O 1
ATOM 1632 N N . VAL A 1 210 ? -3.773 -9.887 23.554 1.00 67.75 210 VAL A N 1
ATOM 1633 C CA . VAL A 1 210 ? -3.379 -9.439 24.895 1.00 67.75 210 VAL A CA 1
ATOM 1634 C C . VAL A 1 210 ? -3.522 -10.625 25.844 1.00 67.75 210 VAL A C 1
ATOM 1636 O O . VAL A 1 210 ? -4.643 -11.069 26.094 1.00 67.75 210 VAL A O 1
ATOM 1639 N N . ILE A 1 211 ? -2.387 -11.149 26.313 1.00 45.09 211 ILE A N 1
ATOM 1640 C CA . ILE A 1 211 ? -2.297 -12.252 27.286 1.00 45.09 211 ILE A CA 1
ATOM 1641 C C . ILE A 1 211 ? -2.774 -11.768 28.660 1.00 45.09 211 ILE A C 1
ATOM 1643 O O . ILE A 1 211 ? -2.280 -10.710 29.109 1.00 45.09 211 ILE A O 1
#

Foldseek 3Di:
DDDDDDPDPPVCPVVPPPDPDPLVVLLVVCVVCVVVDLVVAPVVRPLVVQPDLVSLLSQLVSQVVSVDLVRSVVSLVVSPVVDDLLSSLVSQLVPPSSLVSVLVVCVVVVVVVSNVVSVVSVCVVDVVVVVVVVVVVLLVVQQVLLVVCQVVLLVVVVDDDDDPLVVLVVVPPSRSHPDDLVNVLVSQCSSVVDDDPPGPNVVSCVVVVPD

Organism: Hydatigena taeniaeformis (NCBI:txid6205)

pLDDT: mean 82.37, std 15.34, range [34.84, 97.62]

Radius of gyration: 31.26 Å; chains: 1; bounding box: 104×31×76 Å